Protein AF-A0A839UKC2-F1 (afdb_monomer)

Sequence (238 aa):
MTHKILIAAVLTVFALSSSHVLAQKLYKIVDEQGNVTFSQFPPKEKSENTIVEGVQVNSAGGKDSVRYVGSSAYCGDIRLPTPSKSSSSRSNTYYAERVQSSLSNWRDRLRSIEQSSQERARRKLNRGTSSSISSSAEQNSRYQKELDRDTKRMRELRCAIDWAENRNASSSEQVRTAQQESKRLEQVHEELEARMIAQCGREPLLDPTDARNAKDRRQWRACSKKYRNDLRKVERAL

Secondary structure (DSSP, 8-state):
--SSSTTTTTTTTTTSS--------PEEEE-TT--EEEESSPPPP--TT---------SSTT-PPEEEETTEEEETTEEPP---S---HHHHHHHHHHHHHHHHHHHHHHHHHHHHHHHHHHHHHHHTTS--GGGHHHHHHHHHHHHHHHHHHHHHHHHHHHHHHHHHHHHHHHHHHHHHHHHHHHHHHHHHHHHHHHHH-SPPP--SS-TTHHHHHHHHHHHHHHHHHHHHHHHHH-

Solvent-accessible surface area (backbone atoms only — not comparable to full-atom values): 14229 Å² total; per-residue (Å²): 145,84,76,78,68,68,64,65,65,61,65,63,64,72,75,74,78,81,80,79,77,73,82,71,66,71,42,82,44,71,52,99,86,68,52,78,48,79,37,75,63,80,78,75,80,75,60,99,79,70,80,66,85,72,76,76,69,70,88,55,85,72,38,41,65,82,44,74,59,87,87,39,43,22,14,73,91,45,75,48,89,62,76,66,93,56,86,47,66,70,48,50,46,53,44,44,53,51,43,52,53,47,39,52,54,39,52,53,51,42,52,50,50,53,53,54,50,51,52,52,52,52,54,53,62,70,49,73,82,72,77,75,80,87,65,50,68,65,54,49,52,53,51,50,54,50,50,53,51,50,52,52,50,44,13,21,35,47,25,46,40,54,54,36,53,70,45,45,68,58,38,53,56,52,44,50,52,46,51,53,50,44,55,50,47,51,52,51,42,54,51,45,51,52,51,34,36,73,76,45,46,73,85,68,74,95,44,90,86,46,87,57,37,68,54,55,41,50,51,37,51,62,62,37,44,64,47,57,51,52,44,56,52,46,65,73,73,102

Foldseek 3Di:
DPPPPVVVVVVVVVVPPDPPPVPQDWDWDADPVGDTDIDSDDDDDDDPPPCPPPPCPVPPPLAAAWDDDPQWIFRVPRTAQGQDPDPALVSLVVSLVVLVVLLVVLVVVLVVLVVVLVVVVVVVVVPVPDDDPPPPPVVVVVNVVSVVVSSSSNNSSVNSNVVSVVVNVVSVVSNVVSVVVLVVLVVVLVVLVVVLCVFLNDQDDDDPVDPCNVVSNVSSCVSCVVSVVVSVVSVVSD

InterPro domains:
  IPR025392 Domain of unknown function DUF4124 [PF13511] (15-51)

Organism: NCBI:txid1510459

Mean predicted aligned error: 18.1 Å

Structure (mmCIF, N/CA/C/O backbone):
data_AF-A0A839UKC2-F1
#
_entry.id   AF-A0A839UKC2-F1
#
loop_
_atom_site.group_PDB
_atom_site.id
_atom_site.type_symbol
_atom_site.label_atom_id
_atom_site.label_alt_id
_atom_site.label_comp_id
_atom_site.label_asym_id
_atom_site.label_entity_id
_atom_site.label_seq_id
_atom_site.pdbx_PDB_ins_code
_atom_site.Cartn_x
_atom_site.Cartn_y
_atom_site.Cartn_z
_atom_site.occupancy
_atom_site.B_iso_or_equiv
_atom_site.auth_seq_id
_atom_site.auth_comp_id
_atom_site.auth_asym_id
_atom_site.auth_atom_id
_atom_site.pdbx_PDB_model_num
ATOM 1 N N . MET A 1 1 ? -4.453 -19.379 105.910 1.00 50.91 1 MET A N 1
ATOM 2 C CA . MET A 1 1 ? -4.909 -18.391 104.903 1.00 50.91 1 MET A CA 1
ATOM 3 C C . MET A 1 1 ? -4.159 -18.599 103.581 1.00 50.91 1 MET A C 1
ATOM 5 O O . MET A 1 1 ? -3.369 -17.757 103.193 1.00 50.91 1 MET A O 1
ATOM 9 N N . THR A 1 2 ? -4.373 -19.722 102.886 1.00 49.44 2 THR A N 1
ATOM 10 C CA . THR A 1 2 ? -3.628 -20.068 101.646 1.00 49.44 2 THR A CA 1
ATOM 11 C C . THR A 1 2 ? -4.447 -20.936 100.675 1.00 49.44 2 THR A C 1
ATOM 13 O O . THR A 1 2 ? -3.899 -21.565 99.779 1.00 49.44 2 THR A O 1
ATOM 16 N N . HIS A 1 3 ? -5.779 -20.970 100.810 1.00 47.44 3 HIS A N 1
ATOM 17 C CA . HIS A 1 3 ? -6.658 -21.768 99.933 1.00 47.44 3 HIS A CA 1
ATOM 18 C C . HIS A 1 3 ? -7.665 -20.942 99.125 1.00 47.44 3 HIS A C 1
ATOM 20 O O . HIS A 1 3 ? -8.482 -21.502 98.407 1.00 47.44 3 HIS A O 1
ATOM 26 N N . LYS A 1 4 ? -7.591 -19.605 99.183 1.00 47.56 4 LYS A N 1
ATOM 27 C CA . LYS A 1 4 ? -8.484 -18.721 98.410 1.00 47.56 4 LYS A CA 1
ATOM 28 C C . LYS A 1 4 ? -7.893 -18.216 97.088 1.00 47.56 4 LYS A C 1
ATOM 30 O O . LYS A 1 4 ? -8.606 -17.579 96.328 1.00 47.56 4 LYS A O 1
ATOM 35 N N . ILE A 1 5 ? -6.629 -18.525 96.786 1.00 50.47 5 ILE A N 1
ATOM 36 C CA . ILE A 1 5 ? -5.956 -18.049 95.561 1.00 50.47 5 ILE A CA 1
ATOM 37 C C . ILE A 1 5 ? -6.034 -19.084 94.421 1.00 50.47 5 ILE A C 1
ATOM 39 O O . ILE A 1 5 ? -5.944 -18.729 93.253 1.00 50.47 5 ILE A O 1
ATOM 43 N N . LEU A 1 6 ? -6.307 -20.357 94.728 1.00 46.88 6 LEU A N 1
ATOM 44 C CA . LEU A 1 6 ? -6.269 -21.436 93.730 1.00 46.88 6 LEU A CA 1
ATOM 45 C C . LEU A 1 6 ? -7.561 -21.573 92.900 1.00 46.88 6 LEU A C 1
ATOM 47 O O . LEU A 1 6 ? -7.530 -22.130 91.810 1.00 46.88 6 LEU A O 1
ATOM 51 N N . ILE A 1 7 ? -8.685 -21.009 93.356 1.00 50.66 7 ILE A N 1
ATOM 52 C CA . ILE A 1 7 ? -9.971 -21.086 92.633 1.00 50.66 7 ILE A CA 1
ATOM 53 C C . ILE A 1 7 ? -10.110 -19.957 91.592 1.00 50.66 7 ILE A C 1
ATOM 55 O O . ILE A 1 7 ? -10.767 -20.134 90.569 1.00 50.66 7 ILE A O 1
ATOM 59 N N . ALA A 1 8 ? -9.423 -18.824 91.779 1.00 49.09 8 ALA A N 1
ATOM 60 C CA . ALA A 1 8 ? -9.460 -17.702 90.834 1.00 49.09 8 ALA A CA 1
ATOM 61 C C . ALA A 1 8 ? -8.626 -17.940 89.555 1.00 49.09 8 ALA A C 1
ATOM 63 O O . ALA A 1 8 ? -8.870 -17.294 88.536 1.00 49.09 8 ALA A O 1
ATOM 64 N N . ALA A 1 9 ? -7.681 -18.888 89.585 1.00 50.38 9 ALA A N 1
ATOM 65 C CA . ALA A 1 9 ? -6.825 -19.227 88.443 1.00 50.38 9 ALA A CA 1
ATOM 66 C C . ALA A 1 9 ? -7.420 -20.308 87.516 1.00 50.38 9 ALA A C 1
ATOM 68 O O . ALA A 1 9 ? -6.980 -20.450 86.381 1.00 50.38 9 ALA A O 1
ATOM 69 N N . VAL A 1 10 ? -8.433 -21.059 87.967 1.00 50.19 10 VAL A N 1
ATOM 70 C CA . VAL A 1 10 ? -9.072 -22.118 87.158 1.00 50.19 10 VAL A CA 1
ATOM 71 C C . VAL A 1 10 ? -10.283 -21.585 86.380 1.00 50.19 10 VAL A C 1
ATOM 73 O O . VAL A 1 10 ? -10.574 -22.061 85.285 1.00 50.19 10 VAL A O 1
ATOM 76 N N . LEU A 1 11 ? -10.945 -20.532 86.874 1.00 45.00 11 LEU A N 1
ATOM 77 C CA . LEU A 1 11 ? -12.102 -19.923 86.201 1.00 45.00 11 LEU A CA 1
ATOM 78 C C . LEU A 1 11 ? -11.741 -18.939 85.075 1.00 45.00 11 LEU A C 1
ATOM 80 O O . LEU A 1 11 ? -12.600 -18.595 84.269 1.00 45.00 11 LEU A O 1
ATOM 84 N N . THR A 1 12 ? -10.482 -18.510 84.974 1.00 48.59 12 THR A N 1
ATOM 85 C CA . THR A 1 12 ? -10.005 -17.616 83.903 1.00 48.59 12 THR A CA 1
ATOM 86 C C . THR A 1 12 ? -9.476 -18.358 82.672 1.00 48.59 12 THR A C 1
ATOM 88 O O . THR A 1 12 ? -9.369 -17.754 81.611 1.00 48.59 12 THR A O 1
ATOM 91 N N . VAL A 1 13 ? -9.229 -19.672 82.754 1.00 50.44 13 VAL A N 1
ATOM 92 C CA . VAL A 1 13 ? -8.787 -20.482 81.598 1.00 50.44 13 VAL A CA 1
ATOM 93 C C . VAL A 1 13 ? -9.968 -20.991 80.756 1.00 50.44 13 VAL A C 1
ATOM 95 O O . VAL A 1 13 ? -9.814 -21.221 79.561 1.00 50.44 13 VAL A O 1
ATOM 98 N N . PHE A 1 14 ? -11.175 -21.084 81.323 1.00 46.16 14 PHE A N 1
ATOM 99 C CA . PHE A 1 14 ? -12.364 -21.545 80.587 1.00 46.16 14 PHE A CA 1
ATOM 100 C C . PHE A 1 14 ? -13.077 -20.450 79.771 1.00 46.16 14 PHE A C 1
ATOM 102 O O . PHE A 1 14 ? -13.973 -20.752 78.990 1.00 46.16 14 PHE A O 1
ATOM 109 N N . ALA A 1 15 ? -12.676 -19.182 79.917 1.00 47.97 15 ALA A N 1
ATOM 110 C CA . ALA A 1 15 ? -13.284 -18.047 79.215 1.00 47.97 15 ALA A CA 1
ATOM 111 C C . ALA A 1 15 ? -12.530 -17.615 77.937 1.00 47.97 15 ALA A C 1
ATOM 113 O O . ALA A 1 15 ? -12.904 -16.621 77.319 1.00 47.97 15 ALA A O 1
ATOM 114 N N . LEU A 1 16 ? -11.476 -18.337 77.526 1.00 49.78 16 LEU A N 1
ATOM 115 C CA . LEU A 1 16 ? -10.665 -18.015 76.337 1.00 49.78 16 LEU A CA 1
ATOM 116 C C . LEU A 1 16 ? -10.861 -18.965 75.140 1.00 49.78 16 LEU A C 1
ATOM 118 O O . LEU A 1 16 ? -10.158 -18.842 74.140 1.00 49.78 16 LEU A O 1
ATOM 122 N N . SER A 1 17 ? -11.827 -19.882 75.182 1.00 47.53 17 SER A N 1
ATOM 123 C CA . SER A 1 17 ? -11.977 -20.936 74.166 1.00 47.53 17 SER A CA 1
ATOM 124 C C . SER A 1 17 ? -13.370 -20.995 73.531 1.00 47.53 17 SER A C 1
ATOM 126 O O . SER A 1 17 ? -13.981 -22.056 73.438 1.00 47.53 17 SER A O 1
ATOM 128 N N . SER A 1 18 ? -13.904 -19.864 73.054 1.00 46.94 18 SER A N 1
ATOM 129 C CA . SER A 1 18 ? -15.136 -19.868 72.233 1.00 46.94 18 SER A CA 1
ATOM 130 C C . SER A 1 18 ? -15.241 -18.722 71.220 1.00 46.94 18 SER A C 1
ATOM 132 O O . SER A 1 18 ? -16.338 -18.278 70.901 1.00 46.94 18 SER A O 1
ATOM 134 N N . SER A 1 19 ? -14.118 -18.269 70.659 1.00 48.47 19 SER A N 1
ATOM 135 C CA . SER A 1 19 ? -14.114 -17.330 69.523 1.00 48.47 19 SER A CA 1
ATOM 136 C C . SER A 1 19 ? -13.521 -17.972 68.273 1.00 48.47 19 SER A C 1
ATOM 138 O O . SER A 1 19 ? -12.698 -17.377 67.583 1.00 48.47 19 SER A O 1
ATOM 140 N N . HIS A 1 20 ? -13.948 -19.192 67.945 1.00 40.28 20 HIS A N 1
ATOM 141 C CA . HIS A 1 20 ? -13.892 -19.633 66.556 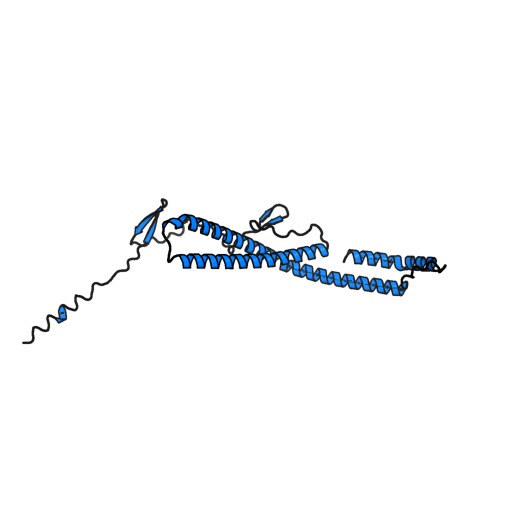1.00 40.28 20 HIS A CA 1
ATOM 142 C C . HIS A 1 20 ? -15.124 -19.076 65.852 1.00 40.28 20 HIS A C 1
ATOM 144 O O . HIS A 1 20 ? -16.143 -19.745 65.707 1.00 40.28 20 HIS A O 1
ATOM 150 N N . VAL A 1 21 ? -15.014 -17.825 65.400 1.00 43.91 21 VAL A N 1
ATOM 151 C CA . VAL A 1 21 ? -15.777 -17.374 64.237 1.00 43.91 21 VAL A CA 1
ATOM 152 C C . VAL A 1 21 ? -15.308 -18.263 63.090 1.00 43.91 21 VAL A C 1
ATOM 154 O O . VAL A 1 21 ? -14.308 -17.986 62.429 1.00 43.91 21 VAL A O 1
ATOM 157 N N . LEU A 1 22 ? -15.977 -19.401 62.905 1.00 48.31 22 LEU A N 1
ATOM 158 C CA . LEU A 1 22 ? -15.880 -20.157 61.672 1.00 48.31 22 LEU A CA 1
ATOM 159 C C . LEU A 1 22 ? -16.417 -19.219 60.598 1.00 48.31 22 LEU A C 1
ATOM 161 O O . LEU A 1 22 ? -17.623 -19.013 60.491 1.00 48.31 22 LEU A O 1
ATOM 165 N N . ALA A 1 23 ? -15.510 -18.603 59.843 1.00 49.69 23 ALA A N 1
ATOM 166 C CA . ALA A 1 23 ? -15.827 -17.920 58.603 1.00 49.69 23 ALA A CA 1
ATOM 167 C C . ALA A 1 23 ? -16.370 -18.973 57.623 1.00 49.69 23 ALA A C 1
ATOM 169 O O . ALA A 1 23 ? -15.649 -19.508 56.779 1.00 49.69 23 ALA A O 1
ATOM 170 N N . GLN A 1 24 ? -17.636 -19.348 57.804 1.00 56.19 24 GLN A N 1
ATOM 171 C CA . GLN A 1 24 ? -18.345 -20.260 56.930 1.00 56.19 24 GLN A CA 1
ATOM 172 C C . GLN A 1 24 ? -18.524 -19.542 55.597 1.00 56.19 24 GLN A C 1
ATOM 174 O O . GLN A 1 24 ? -19.182 -18.507 55.501 1.00 56.19 24 GLN A O 1
ATOM 179 N N . LYS A 1 25 ? -17.868 -20.070 54.563 1.00 57.78 25 LYS A N 1
ATOM 180 C CA . LYS A 1 25 ? -18.022 -19.597 53.190 1.00 57.78 25 LYS A CA 1
ATOM 181 C C . LYS A 1 25 ? -19.490 -19.779 52.796 1.00 57.78 25 LYS A C 1
ATOM 183 O O . LYS A 1 25 ? -19.965 -20.907 52.713 1.00 57.78 25 LYS A O 1
ATOM 188 N N . LEU A 1 26 ? -20.197 -18.672 52.589 1.00 65.38 26 LEU A N 1
ATOM 189 C CA . LEU A 1 26 ? -21.581 -18.668 52.129 1.00 65.38 26 LEU A CA 1
ATOM 190 C C . LEU A 1 26 ? -21.586 -18.562 50.602 1.00 65.38 26 LEU A C 1
ATOM 192 O O . LEU A 1 26 ? -21.100 -17.581 50.039 1.00 65.38 26 LEU A O 1
ATOM 196 N N . TYR A 1 27 ? -22.117 -19.576 49.927 1.00 71.81 27 TYR A N 1
ATOM 197 C CA . TYR A 1 27 ?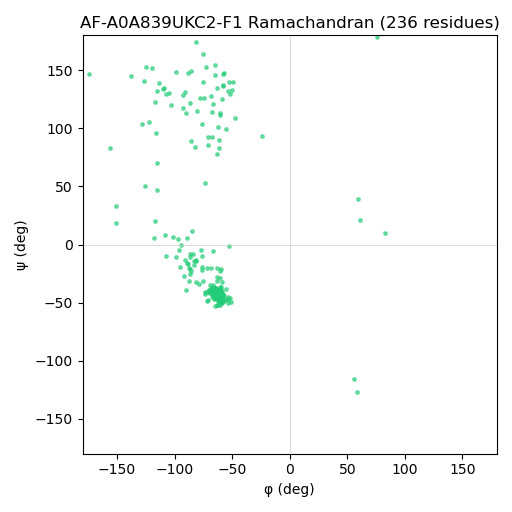 -22.190 -19.616 48.472 1.00 71.81 27 TYR A CA 1
ATOM 198 C C . TYR A 1 27 ? -23.530 -19.051 48.009 1.00 71.81 27 TYR A C 1
ATOM 200 O O . TYR A 1 27 ? -24.588 -19.469 48.479 1.00 71.81 27 TYR A O 1
ATOM 208 N N . LYS A 1 28 ? -23.477 -18.095 47.079 1.00 81.25 28 LYS A N 1
ATOM 209 C CA . LYS A 1 28 ? -24.651 -17.538 46.403 1.00 81.25 28 LYS A CA 1
ATOM 210 C C . LYS A 1 28 ? -24.987 -18.404 45.188 1.00 81.25 28 LYS A C 1
ATOM 212 O O . LYS A 1 28 ? -24.151 -18.543 44.297 1.00 81.25 28 LYS A O 1
ATOM 217 N N . ILE A 1 29 ? -26.199 -18.941 45.143 1.00 75.00 29 ILE A N 1
ATOM 218 C CA . ILE A 1 29 ? -26.736 -19.740 44.037 1.00 75.00 29 ILE A CA 1
ATOM 219 C C . ILE A 1 29 ? -27.823 -18.906 43.352 1.00 75.00 29 ILE A C 1
ATOM 221 O O . ILE A 1 29 ? -28.645 -18.290 44.031 1.00 75.00 29 ILE A O 1
ATOM 225 N N . VAL A 1 30 ? -27.795 -18.848 42.020 1.00 76.94 30 VAL A N 1
ATOM 226 C CA . VAL A 1 30 ? -28.817 -18.179 41.201 1.00 76.94 30 VAL A CA 1
ATOM 227 C C . VAL A 1 30 ? -29.478 -19.248 40.340 1.00 76.94 30 VAL A C 1
ATOM 229 O O . VAL A 1 30 ? -28.763 -19.966 39.640 1.00 76.94 30 VAL A O 1
ATOM 232 N N . ASP A 1 31 ? -30.798 -19.391 40.443 1.00 77.88 31 ASP A N 1
ATOM 233 C CA . ASP A 1 31 ? -31.566 -20.319 39.604 1.00 77.88 31 ASP A CA 1
ATOM 234 C C . ASP A 1 31 ? -31.885 -19.723 38.216 1.00 77.88 31 ASP A C 1
ATOM 236 O O . ASP A 1 31 ? -31.584 -18.561 37.929 1.00 77.88 31 ASP A O 1
ATOM 240 N N . GLU A 1 32 ? -32.477 -20.535 37.335 1.00 71.75 32 GLU A N 1
ATOM 241 C CA . GLU A 1 32 ? -32.840 -20.159 35.956 1.00 71.75 32 GLU A CA 1
ATOM 242 C C . GLU A 1 32 ? -33.885 -19.030 35.896 1.00 71.75 32 GLU A C 1
ATOM 244 O O . GLU A 1 32 ? -34.009 -18.337 34.888 1.00 71.75 32 GLU A O 1
ATOM 249 N N . GLN A 1 33 ? -34.622 -18.816 36.987 1.00 69.00 33 GLN A N 1
ATOM 250 C CA . GLN A 1 33 ? -35.642 -17.784 37.147 1.00 69.00 33 GLN A CA 1
ATOM 251 C C . GLN A 1 33 ? -35.084 -16.509 37.809 1.00 69.00 33 GLN A C 1
ATOM 253 O O . GLN A 1 33 ? -35.814 -15.531 37.978 1.00 69.00 33 GLN A O 1
ATOM 258 N N . GLY A 1 34 ? -33.791 -16.489 38.155 1.00 65.44 34 GLY A N 1
ATOM 259 C CA . GLY A 1 34 ? -33.100 -15.344 38.748 1.00 65.44 34 GLY A CA 1
ATOM 260 C C . GLY A 1 34 ? -33.266 -15.204 40.264 1.00 65.44 34 GLY A C 1
ATOM 261 O O . GLY A 1 34 ? -32.850 -14.185 40.824 1.00 65.44 34 GLY A O 1
ATOM 262 N N . ASN A 1 35 ? -33.831 -16.198 40.953 1.00 68.38 35 ASN A N 1
ATOM 263 C CA . ASN A 1 35 ? -33.925 -16.193 42.407 1.00 68.38 35 ASN A CA 1
ATOM 264 C C . ASN A 1 35 ? -32.568 -16.514 43.028 1.00 68.38 35 ASN A C 1
ATOM 266 O O . ASN A 1 35 ? -31.822 -17.388 42.582 1.00 68.38 35 ASN A O 1
ATOM 270 N N . VAL A 1 36 ? -32.257 -15.797 44.104 1.00 76.00 36 VAL A N 1
ATOM 271 C CA . VAL A 1 36 ? -30.991 -15.927 44.819 1.00 76.00 36 VAL A CA 1
ATOM 272 C C . VAL A 1 36 ? -31.210 -16.724 46.097 1.00 76.00 36 VAL A C 1
ATOM 274 O O . VAL A 1 36 ? -31.947 -16.290 46.979 1.00 76.00 36 VAL A O 1
ATOM 277 N N . THR A 1 37 ? -30.516 -17.852 46.230 1.00 77.62 37 THR A N 1
ATOM 278 C CA . THR A 1 37 ? -30.479 -18.650 47.464 1.00 77.62 37 THR A CA 1
ATOM 279 C C . THR A 1 37 ? -29.050 -18.753 47.994 1.00 77.62 37 THR A C 1
ATOM 281 O O . THR A 1 37 ? -28.078 -18.645 47.243 1.00 77.62 37 THR A O 1
ATOM 284 N N . PHE A 1 38 ? -28.901 -18.909 49.311 1.00 76.69 38 PHE A N 1
ATOM 285 C CA . PHE A 1 38 ? -27.598 -18.999 49.971 1.00 76.69 38 PHE A CA 1
ATOM 286 C C . PHE A 1 38 ? -27.423 -20.379 50.604 1.00 76.69 38 PHE A C 1
ATOM 288 O O . PHE A 1 38 ? -28.307 -20.845 51.318 1.00 76.69 38 PHE A O 1
ATOM 295 N N . SER A 1 39 ? -26.277 -21.019 50.364 1.00 76.31 39 SER A N 1
ATOM 296 C CA . SER A 1 39 ? -25.940 -22.329 50.932 1.00 76.31 39 SER A CA 1
ATOM 297 C C . SER A 1 39 ? -24.595 -22.283 51.651 1.00 76.31 39 SER A C 1
ATOM 299 O O . SER A 1 39 ? -23.649 -21.647 51.187 1.00 76.31 39 SER A O 1
ATOM 301 N N . GLN A 1 40 ? -24.507 -22.978 52.785 1.00 74.50 40 GLN A N 1
ATOM 302 C CA . GLN A 1 40 ? -23.256 -23.182 53.528 1.00 74.50 40 GLN A CA 1
ATOM 303 C C . GLN A 1 40 ? -22.468 -24.398 53.017 1.00 74.50 40 GLN A C 1
ATOM 305 O O . GLN A 1 40 ? -21.310 -24.591 53.384 1.00 74.50 40 GLN A O 1
ATOM 310 N N . PHE A 1 41 ? -23.079 -25.215 52.156 1.00 73.44 41 PHE A N 1
ATOM 311 C CA . PHE A 1 41 ? -22.423 -26.357 51.537 1.00 73.44 41 PHE A CA 1
ATOM 312 C C . PHE A 1 41 ? -21.788 -25.930 50.210 1.00 73.44 41 PHE A C 1
ATOM 314 O O . PHE A 1 41 ? -22.469 -25.283 49.405 1.00 73.44 41 PHE A O 1
ATOM 321 N N . PRO A 1 42 ? -20.511 -26.279 49.958 1.00 65.44 42 PRO A N 1
ATOM 322 C CA . PRO A 1 42 ? -19.888 -26.004 48.675 1.00 65.44 42 PRO A CA 1
ATOM 323 C C . PRO A 1 42 ? -20.694 -26.683 47.559 1.00 65.44 42 PRO A C 1
ATOM 325 O O . PRO A 1 42 ? -21.119 -27.832 47.725 1.00 65.44 42 PRO A O 1
ATOM 328 N N . PRO A 1 43 ? -20.939 -25.991 46.432 1.00 63.81 43 PRO A N 1
ATOM 329 C CA . PRO A 1 43 ? -21.579 -26.617 45.287 1.00 63.81 43 PRO A CA 1
ATOM 330 C C . PRO A 1 43 ? -20.740 -27.819 44.844 1.00 63.81 43 PRO A C 1
ATOM 332 O O . PRO A 1 43 ? -19.510 -27.742 44.824 1.00 63.81 43 PRO A O 1
ATOM 335 N N . LYS A 1 44 ? -21.411 -28.935 44.528 1.00 65.38 44 LYS A N 1
ATOM 336 C CA . LYS A 1 44 ? -20.763 -30.160 44.040 1.00 65.38 44 LYS A CA 1
ATOM 337 C C . LYS A 1 44 ? -19.819 -29.793 42.894 1.00 65.38 44 LYS A C 1
ATOM 339 O O . LYS A 1 44 ? -20.214 -29.020 42.017 1.00 65.38 44 LYS A O 1
ATOM 344 N N . GLU A 1 45 ? -18.590 -30.312 42.923 1.00 55.00 45 GLU A N 1
ATOM 345 C CA . GLU A 1 45 ? -17.639 -30.089 41.835 1.00 55.00 45 GLU A CA 1
ATOM 346 C C . GLU A 1 45 ? -18.306 -30.451 40.512 1.00 55.00 45 GLU A C 1
ATOM 348 O O . GLU A 1 45 ? -18.971 -31.484 40.382 1.00 55.00 45 GLU A O 1
ATOM 353 N N . LYS A 1 46 ? -18.217 -29.521 39.562 1.00 45.25 46 LYS A N 1
ATOM 354 C CA . LYS A 1 46 ? -18.878 -29.637 38.271 1.00 45.25 46 LYS A CA 1
ATOM 355 C C . LYS A 1 46 ? -18.329 -30.882 37.586 1.00 45.25 46 LYS A C 1
ATOM 357 O O . LYS A 1 46 ? -17.172 -30.894 37.182 1.00 45.25 46 LYS A O 1
ATOM 362 N N . SER A 1 47 ? -19.165 -31.908 37.430 1.00 42.06 47 SER A N 1
ATOM 363 C CA . SER A 1 47 ? -18.905 -32.949 36.437 1.00 42.06 47 SER A CA 1
ATOM 364 C C . SER A 1 47 ? -18.675 -32.263 35.089 1.00 42.06 47 SER A C 1
ATOM 366 O O . SER A 1 47 ? -19.375 -31.288 34.784 1.00 42.06 47 SER A O 1
ATOM 368 N N . GLU A 1 48 ? -17.703 -32.753 34.320 1.00 46.81 48 GLU A N 1
ATOM 369 C CA . GLU A 1 48 ? -17.128 -32.155 33.100 1.00 46.81 48 GLU A CA 1
ATOM 370 C C . GLU A 1 48 ? -18.136 -31.752 31.997 1.00 46.81 48 GLU A C 1
ATOM 372 O O . GLU A 1 48 ? -17.742 -31.154 31.005 1.00 46.81 48 GLU A O 1
ATOM 377 N N . ASN A 1 49 ? -19.440 -31.976 32.183 1.00 46.72 49 ASN A N 1
ATOM 378 C CA . ASN A 1 49 ? -20.503 -31.682 31.221 1.00 46.72 49 ASN A CA 1
ATOM 379 C C . ASN A 1 49 ? -21.537 -30.638 31.686 1.00 46.72 49 ASN A C 1
ATOM 381 O O . ASN A 1 49 ? -22.639 -30.578 31.144 1.00 46.72 49 ASN A O 1
ATOM 385 N N . THR A 1 50 ? -21.220 -29.787 32.668 1.00 40.12 50 THR A N 1
ATOM 386 C CA . THR A 1 50 ? -22.111 -28.661 33.015 1.00 40.12 50 THR A CA 1
ATOM 387 C C . THR A 1 50 ? -21.801 -27.457 32.124 1.00 40.12 50 THR A C 1
ATOM 389 O O . THR A 1 50 ? -20.973 -26.612 32.472 1.00 40.12 50 THR A O 1
ATOM 392 N N . ILE A 1 51 ? -22.461 -27.383 30.965 1.00 39.38 51 ILE A N 1
ATOM 393 C CA . ILE A 1 51 ? -22.438 -26.210 30.081 1.00 39.38 51 ILE A CA 1
ATOM 394 C C . ILE A 1 51 ? -23.239 -25.096 30.767 1.00 39.38 51 ILE A C 1
ATOM 396 O O . ILE A 1 51 ? -24.433 -24.928 30.548 1.00 39.38 51 ILE A O 1
ATOM 400 N N . VAL A 1 52 ? -22.576 -24.341 31.641 1.00 46.28 52 VAL A N 1
ATOM 401 C CA . VAL A 1 52 ? -22.999 -22.975 31.976 1.00 46.28 52 VAL A CA 1
ATOM 402 C C . VAL A 1 52 ? -22.788 -22.186 30.695 1.00 46.28 52 VAL A C 1
ATOM 404 O O . VAL A 1 52 ? -21.656 -22.238 30.222 1.00 46.28 52 VAL A O 1
ATOM 407 N N . GLU A 1 53 ? -23.832 -21.564 30.125 1.00 38.47 53 GLU A N 1
ATOM 408 C CA . GLU A 1 53 ? -23.814 -20.879 28.819 1.00 38.47 53 GLU A CA 1
ATOM 409 C C . GLU A 1 53 ? -22.409 -20.432 28.418 1.00 38.47 53 GLU A C 1
ATOM 411 O O . GLU A 1 53 ? -21.896 -19.386 28.829 1.00 38.47 53 GLU A O 1
ATOM 416 N N . GLY A 1 54 ? -21.750 -21.301 27.653 1.00 32.50 54 GLY A N 1
ATOM 417 C CA . GLY A 1 54 ? -20.460 -21.007 27.088 1.00 32.50 54 GLY A CA 1
ATOM 418 C C . GLY A 1 54 ? -20.732 -19.975 26.023 1.00 32.50 54 GLY A C 1
ATOM 419 O O . GLY A 1 54 ? -21.019 -20.333 24.883 1.00 32.50 54 GLY A O 1
ATOM 420 N N . VAL A 1 55 ? -20.647 -18.693 26.379 1.00 37.34 55 VAL A N 1
ATOM 421 C CA . VAL A 1 55 ? -20.320 -17.680 25.388 1.00 37.34 55 VAL A CA 1
ATOM 422 C C . VAL A 1 55 ? -19.009 -18.173 24.794 1.00 37.34 55 VAL A C 1
ATOM 424 O O . VAL A 1 55 ? -17.953 -18.058 25.417 1.00 37.34 55 VAL A O 1
ATOM 427 N N . GLN A 1 56 ? -19.090 -18.808 23.624 1.00 31.27 56 GLN A N 1
ATOM 428 C CA . GLN A 1 56 ? -17.947 -19.061 22.767 1.00 31.27 56 GLN A CA 1
ATOM 429 C C . GLN A 1 56 ? -17.415 -17.683 22.388 1.00 31.27 56 GLN A C 1
ATOM 431 O O . GLN A 1 56 ? -17.730 -17.107 21.349 1.00 31.27 56 GLN A O 1
ATOM 436 N N . VAL A 1 57 ? -16.613 -17.108 23.279 1.00 40.91 57 VAL A N 1
ATOM 437 C CA . VAL A 1 57 ? -15.654 -16.091 22.906 1.00 40.91 57 VAL A CA 1
ATOM 438 C C . VAL A 1 57 ? -14.671 -16.872 22.061 1.00 40.91 57 VAL A C 1
ATOM 440 O O . VAL A 1 57 ? -13.805 -17.548 22.603 1.00 40.91 57 VAL A O 1
ATOM 443 N N . ASN A 1 58 ? -14.889 -16.892 20.744 1.00 38.19 58 ASN A N 1
ATOM 444 C CA . ASN A 1 58 ? -13.971 -17.524 19.810 1.00 38.19 58 ASN A CA 1
ATOM 445 C C . ASN A 1 58 ? -12.558 -17.054 20.171 1.00 38.19 58 ASN A C 1
ATOM 447 O O . ASN A 1 58 ? -12.225 -15.874 20.031 1.00 38.19 58 ASN A O 1
ATOM 451 N N . SER A 1 59 ? -11.775 -17.985 20.716 1.00 37.94 59 SER A N 1
ATOM 452 C CA . SER A 1 59 ? -10.450 -17.798 21.305 1.00 37.94 59 SER A CA 1
ATOM 453 C C . SER A 1 59 ? -9.387 -17.554 20.233 1.00 37.94 59 SER A C 1
ATOM 455 O O . SER A 1 59 ? -8.355 -18.212 20.187 1.00 37.94 59 SER A O 1
ATOM 457 N N . ALA A 1 60 ? -9.633 -16.576 19.365 1.00 44.78 60 ALA A N 1
ATOM 458 C CA . ALA A 1 60 ? -8.667 -15.987 18.454 1.00 44.78 60 ALA A CA 1
ATOM 459 C C . ALA A 1 60 ? -8.468 -14.514 18.850 1.00 44.78 60 ALA A C 1
ATOM 461 O O . ALA A 1 60 ? -8.922 -13.591 18.182 1.00 44.78 60 ALA A O 1
ATOM 462 N N . GLY A 1 61 ? -7.818 -14.287 19.995 1.00 53.78 61 GLY A N 1
ATOM 463 C CA . GLY A 1 61 ? -7.144 -13.019 20.311 1.00 53.78 61 GLY A CA 1
ATOM 464 C C . GLY A 1 61 ? -7.997 -11.744 20.366 1.00 53.78 61 GLY A C 1
ATOM 465 O O . GLY A 1 61 ? -7.449 -10.655 20.214 1.00 53.78 61 GLY A O 1
ATOM 466 N N . GLY A 1 62 ? -9.318 -11.835 20.556 1.00 72.94 62 GLY A N 1
ATOM 467 C CA . GLY A 1 62 ? -10.173 -10.647 20.643 1.00 72.94 62 GLY A CA 1
ATOM 468 C C . GLY A 1 62 ? -10.123 -9.772 19.383 1.00 72.94 62 GLY A C 1
ATOM 469 O O . GLY A 1 62 ? -10.095 -8.544 19.499 1.00 72.94 62 GLY A O 1
ATOM 470 N N . LYS A 1 63 ? -10.081 -10.399 18.200 1.00 86.12 63 LYS A N 1
ATOM 471 C CA . LYS A 1 63 ? -10.221 -9.761 16.882 1.00 86.12 63 LYS A CA 1
ATOM 472 C C . LYS A 1 63 ? -11.348 -10.419 16.084 1.00 86.12 63 LYS A C 1
ATOM 474 O O . LYS A 1 63 ? -11.647 -11.591 16.294 1.00 86.12 63 LYS A O 1
ATOM 479 N N . ASP A 1 64 ? -11.965 -9.664 15.182 1.00 87.81 64 ASP A N 1
ATOM 480 C CA . ASP A 1 64 ? -12.959 -10.219 14.257 1.00 87.81 64 ASP A CA 1
ATOM 481 C C . ASP A 1 64 ? -12.267 -11.021 13.134 1.00 87.81 64 ASP A C 1
ATOM 483 O O . ASP A 1 64 ? -11.062 -10.898 12.907 1.00 87.81 64 ASP A O 1
ATOM 487 N N . SER A 1 65 ? -13.019 -11.856 12.415 1.00 88.56 65 SER A N 1
ATOM 488 C CA . SER A 1 65 ? -12.523 -12.568 11.230 1.00 88.56 65 SER A CA 1
ATOM 489 C C . SER A 1 65 ? -12.709 -11.741 9.956 1.00 88.56 65 SER A C 1
ATOM 491 O O . SER A 1 65 ? -13.717 -11.047 9.803 1.00 88.56 65 SER A O 1
ATOM 493 N N . VAL A 1 66 ? -11.793 -11.885 8.995 1.00 92.88 66 VAL A N 1
ATOM 494 C CA . VAL A 1 66 ? -11.936 -11.260 7.672 1.00 92.88 66 VAL A CA 1
ATOM 495 C C . VAL A 1 66 ? -13.087 -11.917 6.903 1.00 92.88 66 VAL A C 1
ATOM 497 O O . VAL A 1 66 ? -13.113 -13.133 6.726 1.00 92.88 66 VAL A O 1
ATOM 500 N N . ARG A 1 67 ? -14.021 -11.106 6.403 1.00 93.25 67 ARG A N 1
ATOM 501 C CA . ARG A 1 67 ? -15.157 -11.526 5.574 1.00 93.25 67 ARG A CA 1
ATOM 502 C C . ARG A 1 67 ? -15.022 -10.979 4.160 1.00 93.25 67 ARG A C 1
ATOM 504 O O . ARG A 1 67 ? -14.701 -9.810 3.973 1.00 93.25 67 ARG A O 1
ATOM 511 N N . TYR A 1 68 ? -15.346 -11.795 3.166 1.00 90.06 68 TYR A N 1
ATOM 512 C CA . TYR A 1 68 ? -15.339 -11.390 1.764 1.00 90.06 68 TYR A CA 1
ATOM 513 C C . TYR A 1 68 ? -16.767 -11.180 1.260 1.00 90.06 68 TYR A C 1
ATOM 515 O O . TYR A 1 68 ? -17.635 -12.026 1.458 1.00 90.06 68 TYR A O 1
ATOM 523 N N . VAL A 1 69 ? -17.008 -10.037 0.617 1.00 90.12 69 VAL A N 1
ATOM 524 C CA . VAL A 1 69 ? -18.267 -9.707 -0.061 1.00 90.12 69 VAL A CA 1
ATOM 525 C C . VAL A 1 69 ? -17.919 -9.265 -1.476 1.00 90.12 69 VAL A C 1
ATOM 527 O O . VAL A 1 69 ? -17.391 -8.169 -1.691 1.00 90.12 69 VAL A O 1
ATOM 530 N N . GLY A 1 70 ? -18.152 -10.149 -2.447 1.00 88.00 70 GLY A N 1
ATOM 531 C CA . GLY A 1 70 ? -17.650 -9.969 -3.809 1.00 88.00 70 GLY A CA 1
ATOM 532 C C . GLY A 1 70 ? -16.123 -9.843 -3.823 1.00 88.00 70 GLY A C 1
ATOM 533 O O . GLY A 1 70 ? -15.421 -10.673 -3.253 1.00 88.00 70 GLY A O 1
ATOM 534 N N . SER A 1 71 ? -15.601 -8.778 -4.438 1.00 84.00 71 SER A N 1
ATOM 535 C CA . SER A 1 71 ? -14.157 -8.496 -4.500 1.00 84.00 71 SER A CA 1
ATOM 536 C C . SER A 1 71 ? -13.626 -7.658 -3.328 1.00 84.00 71 SER A C 1
ATOM 538 O O . SER A 1 71 ? -12.483 -7.202 -3.374 1.00 84.00 71 SER A O 1
ATOM 540 N N . SER A 1 72 ? -14.455 -7.369 -2.321 1.00 89.75 72 SER A N 1
ATOM 541 C CA . SER A 1 72 ? -14.078 -6.537 -1.174 1.00 89.75 72 SER A CA 1
ATOM 542 C C . SER A 1 72 ? -13.947 -7.382 0.089 1.00 89.75 72 SER A C 1
ATOM 544 O O . SER A 1 72 ? -14.809 -8.208 0.383 1.00 89.75 72 SER A O 1
ATOM 546 N N . ALA A 1 73 ? -12.873 -7.156 0.841 1.00 91.94 73 ALA A N 1
ATOM 547 C CA . ALA A 1 73 ? -12.649 -7.779 2.140 1.00 91.94 73 ALA A CA 1
ATOM 548 C C . ALA A 1 73 ? -13.049 -6.815 3.269 1.00 91.94 73 ALA A C 1
ATOM 550 O O . ALA A 1 73 ? -12.932 -5.596 3.120 1.00 91.94 73 ALA A O 1
ATOM 551 N N . TYR A 1 74 ? -13.528 -7.360 4.384 1.00 95.12 74 TYR A N 1
ATOM 552 C CA . TYR A 1 74 ? -14.063 -6.615 5.519 1.00 95.12 74 TYR A CA 1
ATOM 553 C C . TYR A 1 74 ? -13.599 -7.208 6.848 1.00 95.12 74 TYR A C 1
ATOM 555 O O . TYR A 1 74 ? -13.524 -8.423 6.987 1.00 95.12 74 TYR A O 1
ATOM 563 N N . CYS A 1 75 ? -13.376 -6.351 7.838 1.00 95.06 75 CYS A N 1
ATOM 564 C CA . CYS A 1 75 ? -13.215 -6.708 9.245 1.00 95.06 75 CYS A CA 1
ATOM 565 C C . CYS A 1 75 ? -14.375 -6.083 10.025 1.00 95.06 75 CYS A C 1
ATOM 567 O O . CYS A 1 75 ? -14.341 -4.887 10.321 1.00 95.06 75 CYS A O 1
ATOM 569 N N . GLY A 1 76 ? -15.435 -6.863 10.254 1.00 92.81 76 GLY A N 1
ATOM 570 C CA . GLY A 1 76 ? -16.735 -6.341 10.692 1.00 92.81 76 GLY A CA 1
ATOM 571 C C . GLY A 1 76 ? -17.250 -5.273 9.724 1.00 92.81 76 GLY A C 1
ATOM 572 O O . GLY A 1 76 ? -17.465 -5.563 8.542 1.00 92.81 76 GLY A O 1
ATOM 573 N N . ASP A 1 77 ? -17.386 -4.039 10.206 1.00 93.50 77 ASP A N 1
ATOM 574 C CA . ASP A 1 77 ? -17.837 -2.892 9.410 1.00 93.50 77 ASP A CA 1
ATOM 575 C C . ASP A 1 77 ? -16.688 -2.170 8.664 1.00 93.50 77 ASP A C 1
ATOM 577 O O . ASP A 1 77 ? -16.924 -1.281 7.842 1.00 93.50 77 ASP A O 1
ATOM 581 N N . ILE A 1 78 ? -15.419 -2.522 8.918 1.00 95.50 78 ILE A N 1
ATOM 582 C CA . ILE A 1 78 ? -14.260 -1.912 8.244 1.00 95.50 78 ILE A CA 1
ATOM 583 C C . ILE A 1 78 ? -14.061 -2.546 6.872 1.00 95.50 78 ILE A C 1
ATOM 585 O O . ILE A 1 78 ? -13.672 -3.706 6.777 1.00 95.50 78 ILE A O 1
ATOM 589 N N . ARG A 1 79 ? -14.231 -1.765 5.801 1.00 95.12 79 ARG A N 1
ATOM 590 C CA . ARG A 1 79 ? -13.818 -2.168 4.450 1.00 95.12 79 ARG A CA 1
ATOM 591 C C . ARG A 1 79 ? -12.299 -2.078 4.303 1.00 95.12 79 ARG A C 1
ATOM 593 O O . ARG A 1 79 ? -11.714 -1.020 4.533 1.00 95.12 79 ARG A O 1
ATOM 600 N N . LEU A 1 80 ? -11.678 -3.169 3.875 1.00 94.88 80 LEU A N 1
ATOM 601 C CA . LEU A 1 80 ? -10.238 -3.258 3.654 1.00 94.88 80 LEU A CA 1
ATOM 602 C C . LEU A 1 80 ? -9.871 -2.755 2.242 1.00 94.88 80 LEU A C 1
ATOM 604 O O . LEU A 1 80 ? -10.676 -2.893 1.313 1.00 94.88 80 LEU A O 1
ATOM 608 N N . PRO A 1 81 ? -8.674 -2.168 2.049 1.00 92.25 81 PRO A N 1
ATOM 609 C CA . PRO A 1 81 ? -8.189 -1.756 0.736 1.00 92.25 81 PRO A CA 1
ATOM 610 C C . PRO A 1 81 ? -8.222 -2.898 -0.287 1.00 92.25 81 PRO A C 1
ATOM 612 O O . PRO A 1 81 ? -7.726 -3.989 -0.031 1.00 92.25 81 PRO A O 1
ATOM 615 N N . THR A 1 82 ? -8.753 -2.629 -1.481 1.00 87.94 82 THR A N 1
ATOM 616 C CA . THR A 1 82 ? -8.830 -3.612 -2.575 1.00 87.94 82 THR A CA 1
ATOM 617 C C . THR A 1 82 ? -7.830 -3.288 -3.680 1.00 87.94 82 THR A C 1
ATOM 619 O O . THR A 1 82 ? -7.833 -2.142 -4.148 1.00 87.94 82 THR A O 1
ATOM 622 N N . PRO A 1 83 ? -7.001 -4.239 -4.140 1.00 82.44 83 PRO A N 1
ATOM 623 C CA . PRO A 1 83 ? -6.068 -3.979 -5.229 1.00 82.44 83 PRO A CA 1
ATOM 624 C C . PRO A 1 83 ? -6.820 -3.513 -6.477 1.00 82.44 83 PRO A C 1
ATOM 626 O O . PRO A 1 83 ? -7.971 -3.887 -6.720 1.00 82.44 83 PRO A O 1
ATOM 629 N N . SER A 1 84 ? -6.176 -2.639 -7.242 1.00 79.75 84 SER A N 1
ATOM 630 C CA . SER A 1 84 ? -6.682 -2.249 -8.554 1.00 79.75 84 SER A CA 1
ATOM 631 C C . SER A 1 84 ? -6.676 -3.458 -9.488 1.00 79.75 84 SER A C 1
ATOM 633 O O . SER A 1 84 ? -5.863 -4.366 -9.337 1.00 79.75 84 SER A O 1
ATOM 635 N N . LYS A 1 85 ? -7.550 -3.449 -10.498 1.00 78.75 85 LYS A N 1
ATOM 636 C CA . LYS A 1 85 ? -7.516 -4.454 -11.573 1.00 78.75 85 LYS A CA 1
ATOM 637 C C . LYS A 1 85 ? -6.281 -4.300 -12.471 1.00 78.75 85 LYS A C 1
ATOM 639 O O . LYS A 1 85 ? -5.927 -5.236 -13.176 1.00 78.75 85 LYS A O 1
ATOM 644 N N . SER A 1 86 ? -5.650 -3.122 -12.463 1.00 73.19 86 SER A N 1
ATOM 645 C CA . SER A 1 86 ? -4.420 -2.861 -13.212 1.00 73.19 86 SER A CA 1
ATOM 646 C C . SER A 1 86 ? -3.214 -3.457 -12.494 1.00 73.19 86 SER A C 1
ATOM 648 O O . SER A 1 86 ? -2.953 -3.114 -11.340 1.00 73.19 86 SER A O 1
ATOM 650 N N . SER A 1 87 ? -2.443 -4.270 -13.215 1.00 70.12 87 SER A N 1
ATOM 651 C CA . SER A 1 87 ? -1.174 -4.851 -12.770 1.00 70.12 87 SER A CA 1
ATOM 652 C C . SER A 1 87 ? 0.034 -3.931 -12.992 1.00 70.12 87 SER A C 1
ATOM 654 O O . SER A 1 87 ? 1.171 -4.390 -12.906 1.00 70.12 87 SER A O 1
ATOM 656 N N . SER A 1 88 ? -0.179 -2.649 -13.319 1.00 74.06 88 SER A N 1
ATOM 657 C CA . SER A 1 88 ? 0.927 -1.708 -13.518 1.00 74.06 88 SER A CA 1
ATOM 658 C C . SER A 1 88 ? 1.707 -1.464 -12.221 1.00 74.06 88 SER A C 1
ATOM 660 O O . SER A 1 88 ? 1.125 -1.410 -11.137 1.00 74.06 88 SER A O 1
ATOM 662 N N . SER A 1 89 ? 3.023 -1.253 -12.335 1.00 68.62 89 SER A N 1
ATOM 663 C CA . SER A 1 89 ? 3.908 -0.964 -11.193 1.00 68.62 89 SER A CA 1
ATOM 664 C C . SER A 1 89 ? 3.368 0.188 -10.330 1.00 68.62 89 SER A C 1
ATOM 666 O O . SER A 1 89 ? 3.125 0.022 -9.137 1.00 68.62 89 SER A O 1
ATOM 668 N N . ARG A 1 90 ? 3.005 1.310 -10.969 1.00 73.25 90 ARG A N 1
ATOM 669 C CA . ARG A 1 90 ? 2.389 2.487 -10.328 1.00 73.25 90 ARG A CA 1
ATOM 670 C C . ARG A 1 90 ? 1.114 2.154 -9.534 1.00 73.25 90 ARG A C 1
ATOM 672 O O . ARG A 1 90 ? 0.892 2.700 -8.457 1.00 73.25 90 ARG A O 1
ATOM 679 N N . SER A 1 91 ? 0.285 1.244 -10.047 1.00 73.81 91 SER A N 1
ATOM 680 C CA . SER A 1 91 ? -0.957 0.798 -9.401 1.00 73.81 91 SER A CA 1
ATOM 681 C C . SER A 1 91 ? -0.686 -0.048 -8.149 1.00 73.81 91 SER A C 1
ATOM 683 O O . SER A 1 91 ? -1.355 0.124 -7.127 1.00 73.81 91 SER A O 1
ATOM 685 N N . ASN A 1 92 ? 0.333 -0.910 -8.198 1.00 75.50 92 ASN A N 1
ATOM 686 C CA . ASN A 1 92 ? 0.764 -1.716 -7.056 1.00 75.50 92 ASN A CA 1
ATOM 687 C C . ASN A 1 92 ? 1.404 -0.858 -5.956 1.00 75.50 92 ASN A C 1
ATOM 689 O O . ASN A 1 92 ? 1.072 -1.040 -4.785 1.00 75.50 92 ASN A O 1
ATOM 693 N N . THR A 1 93 ? 2.241 0.120 -6.316 1.00 77.81 93 THR A N 1
ATOM 694 C CA . THR A 1 93 ? 2.825 1.074 -5.357 1.00 77.81 93 THR A CA 1
ATOM 695 C C . THR A 1 93 ? 1.738 1.871 -4.640 1.00 77.81 93 THR A C 1
ATOM 697 O O . THR A 1 93 ? 1.704 1.902 -3.413 1.00 77.81 93 THR A O 1
ATOM 700 N N . TYR A 1 94 ? 0.773 2.421 -5.383 1.00 82.56 94 TYR A N 1
ATOM 701 C CA . TYR A 1 94 ? -0.354 3.144 -4.788 1.00 82.56 94 TYR A CA 1
ATOM 702 C C . TYR A 1 94 ? -1.200 2.254 -3.861 1.00 82.56 94 TYR A C 1
ATOM 704 O O . TYR A 1 94 ? -1.668 2.684 -2.803 1.00 82.56 94 TYR A O 1
ATOM 712 N N . TYR A 1 95 ? -1.400 0.986 -4.234 1.00 85.69 95 TYR A N 1
ATOM 713 C CA . TYR A 1 95 ? -2.076 0.020 -3.374 1.00 85.69 95 TYR A CA 1
ATOM 714 C C . TYR A 1 95 ? -1.312 -0.208 -2.060 1.00 85.69 95 TYR A C 1
ATOM 716 O O . TYR A 1 95 ? -1.931 -0.149 -0.995 1.00 85.69 95 TYR A O 1
ATOM 724 N N . ALA A 1 96 ? 0.006 -0.409 -2.132 1.00 83.25 96 ALA A N 1
ATOM 725 C CA . ALA A 1 96 ? 0.884 -0.584 -0.977 1.00 83.25 96 ALA A CA 1
ATOM 726 C C . ALA A 1 96 ? 0.833 0.622 -0.026 1.00 83.25 96 ALA A C 1
ATOM 728 O O . ALA A 1 96 ? 0.585 0.468 1.171 1.00 83.25 96 ALA A O 1
ATOM 729 N N . GLU A 1 97 ? 0.974 1.835 -0.567 1.00 84.00 97 GLU A N 1
ATOM 730 C CA . GLU A 1 97 ? 0.888 3.089 0.190 1.00 84.00 97 GLU A CA 1
ATOM 731 C C . GLU A 1 97 ? -0.459 3.232 0.899 1.00 84.00 97 GLU A C 1
ATOM 733 O O . GLU A 1 97 ? -0.527 3.599 2.074 1.00 84.00 97 GLU A O 1
ATOM 738 N N . ARG A 1 98 ? -1.554 2.885 0.217 1.00 88.75 98 ARG A N 1
ATOM 739 C CA . ARG A 1 98 ? -2.894 2.946 0.803 1.00 88.75 98 ARG A CA 1
ATOM 740 C C . ARG A 1 98 ? -3.086 1.919 1.918 1.00 88.75 98 ARG A C 1
ATOM 742 O O . ARG A 1 98 ? -3.751 2.233 2.907 1.00 88.75 98 ARG A O 1
ATOM 749 N N . VAL A 1 99 ? -2.524 0.714 1.788 1.00 90.00 99 VAL A N 1
ATOM 750 C CA . VAL A 1 99 ? -2.511 -0.287 2.871 1.00 90.00 99 VAL A CA 1
ATOM 751 C C . VAL A 1 99 ? -1.722 0.247 4.068 1.00 90.00 99 VAL A C 1
ATOM 753 O O . VAL A 1 99 ? -2.236 0.208 5.183 1.00 90.00 99 VAL A O 1
ATOM 756 N N . GLN A 1 100 ? -0.545 0.835 3.844 1.00 86.88 100 GLN A N 1
ATOM 757 C CA . GLN A 1 100 ? 0.294 1.395 4.906 1.00 86.88 100 GLN A CA 1
ATOM 758 C C . GLN A 1 100 ? -0.366 2.584 5.620 1.00 86.88 100 GLN A C 1
ATOM 760 O O . GLN A 1 100 ? -0.384 2.649 6.851 1.00 86.88 100 GLN A O 1
ATOM 765 N N . SER A 1 101 ? -0.962 3.507 4.861 1.00 88.50 101 SER A N 1
ATOM 766 C CA . SER A 1 101 ? -1.719 4.633 5.414 1.00 88.50 101 SER A CA 1
ATOM 767 C C . SER A 1 101 ? -2.910 4.140 6.242 1.00 88.50 101 SER A C 1
ATOM 769 O O . SER A 1 101 ? -3.141 4.608 7.358 1.00 88.50 101 SER A O 1
ATOM 771 N N . SER A 1 102 ? -3.636 3.134 5.741 1.00 93.31 102 SER A N 1
ATOM 772 C CA . SER A 1 102 ? -4.749 2.517 6.473 1.00 93.31 102 SER A CA 1
ATOM 773 C C . SER A 1 102 ? -4.277 1.853 7.768 1.00 93.31 102 SER A C 1
ATOM 775 O O . SER A 1 102 ? -4.897 2.064 8.807 1.00 93.31 102 SER A O 1
ATOM 777 N N . LEU A 1 103 ? -3.153 1.128 7.735 1.00 92.12 103 LEU A N 1
ATOM 778 C CA . LEU A 1 103 ? -2.545 0.490 8.904 1.00 92.12 103 LEU A CA 1
ATOM 779 C C . LEU A 1 103 ? -2.212 1.509 10.002 1.00 92.12 103 LEU A C 1
ATOM 781 O O . LEU A 1 103 ? -2.587 1.299 11.156 1.00 92.12 103 LEU A O 1
ATOM 785 N N . SER A 1 104 ? -1.565 2.628 9.653 1.00 88.38 104 SER A N 1
ATOM 786 C CA . SER A 1 104 ? -1.279 3.704 10.615 1.00 88.38 104 SER A CA 1
ATOM 787 C C . SER A 1 104 ? -2.566 4.264 11.221 1.00 88.38 104 SER A C 1
ATOM 789 O O . SER A 1 104 ? -2.720 4.292 12.441 1.00 88.38 104 SER A O 1
ATOM 791 N N . ASN A 1 105 ? -3.539 4.606 10.373 1.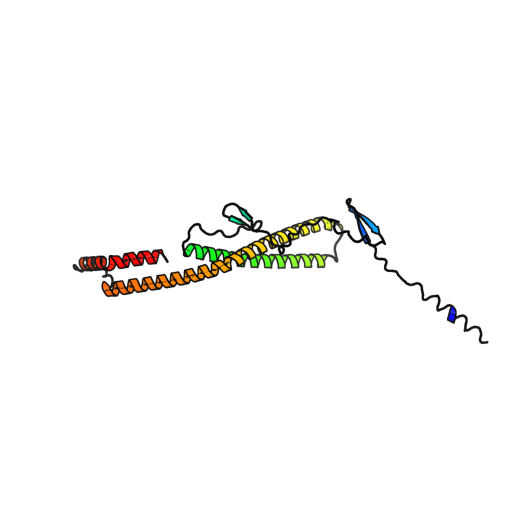00 93.62 105 ASN A N 1
ATOM 792 C CA . ASN A 1 105 ? -4.826 5.144 10.810 1.00 93.62 105 ASN A CA 1
ATOM 793 C C . ASN A 1 105 ? -5.585 4.184 11.739 1.00 93.62 105 ASN A C 1
ATOM 795 O O . ASN A 1 105 ? -6.225 4.617 12.699 1.00 93.62 105 ASN A O 1
ATOM 799 N N . TRP A 1 106 ? -5.552 2.877 11.468 1.00 96.75 106 TRP A N 1
ATOM 800 C CA . TRP A 1 106 ? -6.200 1.884 12.322 1.00 96.75 106 TRP A CA 1
ATOM 801 C C . TRP A 1 106 ? -5.498 1.739 13.671 1.00 96.75 106 TRP A C 1
ATOM 803 O O . TRP A 1 106 ? -6.190 1.669 14.686 1.00 96.75 106 TRP A O 1
ATOM 813 N N . ARG A 1 107 ? -4.159 1.765 13.706 1.00 93.31 107 ARG A N 1
ATOM 814 C CA . ARG A 1 107 ? -3.385 1.758 14.959 1.00 93.31 107 ARG A CA 1
ATOM 815 C C . ARG A 1 107 ? -3.696 2.977 15.824 1.00 93.31 107 ARG A C 1
ATOM 817 O O . ARG A 1 107 ? -3.930 2.827 17.021 1.00 93.31 107 ARG A O 1
ATOM 824 N N . ASP A 1 108 ? -3.772 4.162 15.224 1.00 93.69 108 ASP A N 1
ATOM 825 C CA . ASP A 1 108 ? -4.091 5.391 15.957 1.00 93.69 108 ASP A CA 1
ATOM 826 C C . ASP A 1 108 ? -5.525 5.379 16.499 1.00 93.69 108 ASP A C 1
ATOM 828 O O . ASP A 1 108 ? -5.761 5.733 17.657 1.00 93.69 108 ASP A O 1
ATOM 832 N N . ARG A 1 109 ? -6.491 4.889 15.709 1.00 95.94 109 ARG A N 1
ATOM 833 C CA . ARG A 1 109 ? -7.878 4.705 16.167 1.00 95.94 109 ARG A CA 1
ATOM 834 C C . ARG A 1 109 ? -7.983 3.685 17.296 1.00 95.94 109 ARG A C 1
ATOM 836 O O . ARG A 1 109 ? -8.726 3.929 18.242 1.00 95.94 109 ARG A O 1
ATOM 843 N N . LEU A 1 110 ? -7.255 2.570 17.212 1.00 94.75 110 LEU A N 1
ATOM 844 C CA . LEU A 1 110 ? -7.239 1.551 18.262 1.00 94.75 110 LEU A CA 1
ATOM 845 C C . LEU A 1 110 ? -6.714 2.151 19.570 1.00 94.75 110 LEU A C 1
ATOM 847 O O . LEU A 1 110 ? -7.405 2.082 20.584 1.00 94.75 110 LEU A O 1
ATOM 851 N N . ARG A 1 111 ? -5.571 2.846 19.511 1.00 93.88 111 ARG A N 1
ATOM 852 C CA . ARG A 1 111 ? -4.978 3.543 20.661 1.00 93.88 111 ARG A CA 1
ATOM 853 C C . ARG A 1 111 ? -5.945 4.559 21.276 1.00 93.88 111 ARG A C 1
ATOM 855 O O . ARG A 1 111 ? -6.093 4.614 22.493 1.00 93.88 111 ARG A O 1
ATOM 862 N N . SER A 1 112 ? -6.625 5.349 20.445 1.00 93.75 112 SER A N 1
ATOM 863 C CA . SER A 1 112 ? -7.593 6.354 20.901 1.00 93.75 112 SER A CA 1
ATOM 864 C C . SER A 1 112 ? -8.807 5.729 21.606 1.00 93.75 112 SER A C 1
ATOM 866 O O . SER A 1 112 ? -9.251 6.221 22.649 1.00 93.75 112 SER A O 1
ATOM 868 N N . ILE A 1 113 ? -9.332 4.616 21.085 1.00 94.31 113 ILE A N 1
ATOM 869 C CA . ILE A 1 113 ? -10.440 3.892 21.722 1.00 94.31 113 ILE A CA 1
ATOM 870 C C . ILE A 1 113 ? -9.986 3.282 23.049 1.00 94.31 113 ILE A C 1
ATOM 872 O O . ILE A 1 113 ? -10.682 3.440 24.047 1.00 94.31 113 ILE A O 1
ATOM 876 N N . GLU A 1 114 ? -8.804 2.669 23.097 1.00 89.81 114 GLU A N 1
ATOM 877 C CA . GLU A 1 114 ? -8.249 2.102 24.331 1.00 89.81 114 GLU A CA 1
ATOM 878 C C . GLU A 1 114 ? -8.074 3.177 25.416 1.00 89.81 114 GLU A C 1
ATOM 880 O O . GLU A 1 114 ? -8.542 2.995 26.542 1.00 89.81 114 GLU A O 1
ATOM 885 N N . GLN A 1 115 ? -7.512 4.340 25.070 1.00 91.69 115 GLN A N 1
ATOM 886 C CA . GLN A 1 115 ? -7.366 5.475 25.990 1.00 91.69 115 GLN A CA 1
ATOM 887 C C . GLN A 1 115 ? -8.717 6.011 26.479 1.00 91.69 115 GLN A C 1
ATOM 889 O O . GLN A 1 115 ? -8.920 6.200 27.680 1.00 91.69 115 GLN A O 1
ATOM 894 N N . SER A 1 116 ? -9.666 6.241 25.566 1.00 90.50 116 SER A N 1
ATOM 895 C CA . SER A 1 116 ? -10.990 6.758 25.939 1.00 90.50 116 SER A CA 1
ATOM 896 C C . SER A 1 116 ? -11.795 5.757 26.775 1.00 90.50 116 SER A C 1
ATOM 898 O O . SER A 1 116 ? -12.489 6.161 27.710 1.00 90.50 116 SER A O 1
ATOM 900 N N . SER A 1 117 ? -11.655 4.456 26.507 1.00 89.06 117 SER A N 1
ATOM 901 C CA . SER A 1 117 ? -12.256 3.380 27.297 1.00 89.06 117 SER A CA 1
ATOM 902 C C . SER A 1 117 ? -11.676 3.327 28.712 1.00 89.06 117 SER A C 1
ATOM 904 O O . SER A 1 117 ? -12.431 3.237 29.681 1.00 89.06 117 SER A O 1
ATOM 906 N N . GLN A 1 118 ? -10.350 3.431 28.858 1.00 87.25 118 GLN A N 1
ATOM 907 C CA . GLN A 1 118 ? -9.689 3.475 30.167 1.00 87.25 118 GLN A CA 1
ATOM 908 C C . GLN A 1 118 ? -10.123 4.696 30.986 1.00 87.25 118 GLN A C 1
ATOM 910 O O . GLN A 1 118 ? -10.470 4.565 32.161 1.00 87.25 118 GLN A O 1
ATOM 915 N N . GLU A 1 119 ? -10.175 5.874 30.364 1.00 89.19 119 GLU A N 1
ATOM 916 C CA . GLU A 1 119 ? -10.608 7.106 31.026 1.00 89.19 119 GLU A CA 1
ATOM 917 C C . GLU A 1 119 ? -12.083 7.030 31.458 1.00 89.19 119 GLU A C 1
ATOM 919 O O . GLU A 1 119 ? -12.425 7.411 32.580 1.00 89.19 119 GLU A O 1
ATOM 924 N N . ARG A 1 120 ? -12.968 6.470 30.620 1.00 87.25 120 ARG A N 1
ATOM 925 C CA . ARG A 1 120 ? -14.371 6.211 30.993 1.00 87.25 120 ARG A CA 1
ATOM 926 C C . ARG A 1 120 ? -14.483 5.250 32.175 1.00 87.25 120 ARG A C 1
ATOM 928 O O . ARG A 1 120 ? -15.230 5.537 33.111 1.00 87.25 120 ARG A O 1
ATOM 935 N N . ALA A 1 121 ? -13.738 4.146 32.156 1.00 83.88 121 ALA A N 1
ATOM 936 C CA . ALA A 1 121 ? -13.727 3.176 33.249 1.00 83.88 121 ALA A CA 1
ATOM 937 C C . ALA A 1 121 ? -13.261 3.827 34.561 1.00 83.88 121 ALA A C 1
ATOM 939 O O . ALA A 1 121 ? -13.930 3.709 35.588 1.00 83.88 121 ALA A O 1
ATOM 940 N N . ARG A 1 122 ? -12.179 4.613 34.512 1.00 86.69 122 ARG A N 1
ATOM 941 C CA . ARG A 1 122 ? -11.659 5.375 35.656 1.00 86.69 122 ARG A CA 1
ATOM 942 C C . ARG A 1 122 ? -12.682 6.378 36.198 1.00 86.69 122 ARG A C 1
ATOM 944 O O . ARG A 1 122 ? -12.911 6.425 37.404 1.00 86.69 122 ARG A O 1
ATOM 951 N N . ARG A 1 123 ? -13.351 7.144 35.329 1.00 85.06 123 ARG A N 1
ATOM 952 C CA . ARG A 1 123 ? -14.424 8.076 35.732 1.00 85.06 123 ARG A CA 1
ATOM 953 C C . ARG A 1 123 ? -15.602 7.362 36.386 1.00 85.06 1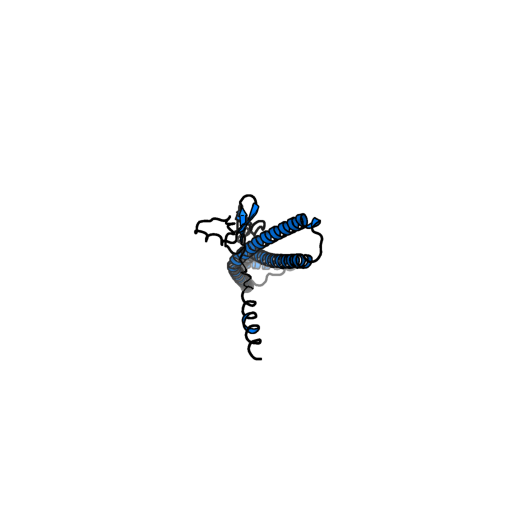23 ARG A C 1
ATOM 955 O O . ARG A 1 123 ? -16.174 7.897 37.332 1.00 85.06 123 ARG A O 1
ATOM 962 N N . LYS A 1 124 ? -15.966 6.172 35.898 1.00 81.06 124 LYS A N 1
ATOM 963 C CA . LYS A 1 124 ? -17.040 5.362 36.486 1.00 81.06 124 LYS A CA 1
ATOM 964 C C . LYS A 1 124 ? -16.676 4.892 37.895 1.00 81.06 124 LYS A C 1
ATOM 966 O O . LYS A 1 124 ? -17.495 5.038 38.796 1.00 81.06 124 LYS A O 1
ATOM 971 N N . LEU A 1 125 ? -15.451 4.402 38.092 1.00 80.12 125 LEU A N 1
ATOM 972 C CA . LEU A 1 125 ? -14.954 3.983 39.408 1.00 80.12 125 LEU A CA 1
ATOM 973 C C . LEU A 1 125 ? -14.907 5.158 40.398 1.00 80.12 125 LEU A C 1
ATOM 975 O O . LEU A 1 125 ? -15.380 5.030 41.523 1.00 80.12 125 LEU A O 1
ATOM 979 N N . ASN A 1 126 ? -14.438 6.330 39.958 1.00 78.38 126 ASN A N 1
ATOM 980 C CA . ASN A 1 126 ? -14.326 7.520 40.810 1.00 78.38 126 ASN A CA 1
ATOM 981 C C . ASN A 1 126 ? -15.676 8.172 41.168 1.00 78.38 126 ASN A C 1
ATOM 983 O O . ASN A 1 126 ? -15.745 8.930 42.130 1.00 78.38 126 ASN A O 1
ATOM 987 N N . ARG A 1 127 ? -16.752 7.909 40.412 1.00 69.44 127 ARG A N 1
ATOM 988 C CA . ARG A 1 127 ? -18.110 8.409 40.711 1.00 69.44 127 ARG A CA 1
ATOM 989 C C . ARG A 1 127 ? -18.872 7.555 41.732 1.00 69.44 127 ARG A C 1
ATOM 991 O O . ARG A 1 127 ? -19.883 8.016 42.255 1.00 69.44 127 ARG A O 1
ATOM 998 N N . GLY A 1 128 ? -18.398 6.341 42.026 1.00 58.47 128 GLY A N 1
ATOM 999 C CA . GLY A 1 128 ? -19.080 5.372 42.893 1.00 58.47 128 GLY A CA 1
ATOM 1000 C C . GLY A 1 128 ? -19.197 5.760 44.373 1.00 58.47 128 GLY A C 1
ATOM 1001 O O . GLY A 1 128 ? -19.856 5.049 45.121 1.00 58.47 128 GLY A O 1
ATOM 1002 N N . THR A 1 129 ? -18.593 6.868 44.808 1.00 55.69 129 THR A N 1
ATOM 1003 C CA . THR A 1 129 ? -18.586 7.320 46.211 1.00 55.69 129 THR A CA 1
ATOM 1004 C C . THR A 1 129 ? -19.619 8.397 46.548 1.00 55.69 129 THR A C 1
ATOM 1006 O O . THR A 1 129 ? -19.816 8.674 47.727 1.00 55.69 129 THR A O 1
ATOM 1009 N N . SER A 1 130 ? -20.295 9.015 45.571 1.00 54.91 130 SER A N 1
ATOM 1010 C CA . SER A 1 130 ? -21.240 10.110 45.851 1.00 54.91 130 SER A CA 1
ATOM 1011 C C . SER A 1 130 ? -22.290 10.273 44.746 1.00 54.91 130 SER A C 1
ATOM 1013 O O . SER A 1 130 ? -22.107 11.068 43.830 1.00 54.91 130 SER A O 1
ATOM 1015 N N . SER A 1 131 ? -23.375 9.488 44.754 1.00 52.03 131 SER A N 1
ATOM 1016 C CA . SER A 1 131 ? -24.654 9.897 44.130 1.00 52.03 131 SER A CA 1
ATOM 1017 C C . SER A 1 131 ? -25.809 8.915 44.370 1.00 52.03 131 SER A C 1
ATOM 1019 O O . SER A 1 131 ? -25.636 7.703 44.458 1.00 52.03 131 SER A O 1
ATOM 1021 N N . SER A 1 132 ? -27.001 9.508 44.475 1.00 51.50 132 SER A N 1
ATOM 1022 C CA . SER A 1 132 ? -28.327 8.920 44.691 1.00 51.50 132 SER A CA 1
ATOM 1023 C C . SER A 1 132 ? -28.686 7.749 43.756 1.00 51.50 132 SER A C 1
ATOM 1025 O O . SER A 1 132 ? -28.456 7.789 42.546 1.00 51.50 132 SER A O 1
ATOM 1027 N N . ILE A 1 133 ? -29.331 6.733 44.340 1.00 56.06 133 ILE A N 1
ATOM 1028 C CA . ILE A 1 133 ? -29.694 5.422 43.768 1.00 56.06 133 ILE A CA 1
ATOM 1029 C C . ILE A 1 133 ? -30.627 5.510 42.538 1.00 56.06 133 ILE A C 1
ATOM 1031 O O . ILE A 1 133 ? -30.624 4.600 41.704 1.00 56.06 133 ILE A O 1
ATOM 1035 N N . SER A 1 134 ? -31.385 6.599 42.359 1.00 52.09 134 SER A N 1
ATOM 1036 C CA . SER A 1 134 ? -32.511 6.644 41.408 1.00 52.09 134 SER A CA 1
ATOM 1037 C C . SER A 1 134 ? -32.158 6.902 39.931 1.00 52.09 134 SER A C 1
ATOM 1039 O O . SER A 1 134 ? -32.996 6.635 39.076 1.00 52.09 134 SER A O 1
ATOM 1041 N N . SER A 1 135 ? -30.937 7.345 39.586 1.00 56.28 135 SER A N 1
ATOM 1042 C CA . SER A 1 135 ? -30.521 7.581 38.175 1.00 56.28 135 SER A CA 1
ATOM 1043 C C . SER A 1 135 ? -29.642 6.472 37.562 1.00 56.28 135 SER A C 1
ATOM 1045 O O . SER A 1 135 ? -29.124 6.600 36.450 1.00 56.28 135 SER A O 1
ATOM 1047 N N . SER A 1 136 ? -29.458 5.367 38.287 1.00 64.06 136 SER A N 1
ATOM 1048 C CA . SER A 1 136 ? -28.379 4.398 38.058 1.00 64.06 136 SER A CA 1
ATOM 1049 C C . SER A 1 136 ? -28.615 3.412 36.902 1.00 64.06 136 SER A C 1
ATOM 1051 O O . SER A 1 136 ? -27.662 3.043 36.212 1.00 64.06 136 SER A O 1
ATOM 1053 N N . ALA A 1 137 ? -29.859 2.991 36.648 1.00 71.06 137 ALA A N 1
ATOM 1054 C CA . ALA A 1 137 ? -30.155 1.940 35.666 1.00 71.06 137 ALA A CA 1
ATOM 1055 C C . ALA A 1 137 ? -29.942 2.399 34.210 1.00 71.06 137 ALA A C 1
ATOM 1057 O O . ALA A 1 137 ? -29.256 1.728 33.436 1.00 71.06 137 ALA A O 1
ATOM 1058 N N . GLU A 1 138 ? -30.461 3.572 33.839 1.00 74.31 138 GLU A N 1
ATOM 1059 C CA . GLU A 1 138 ? -30.334 4.088 32.470 1.00 74.31 138 GLU A CA 1
ATOM 1060 C C . GLU A 1 138 ? -28.890 4.500 32.140 1.00 74.31 138 GLU A C 1
ATOM 1062 O O . GLU A 1 138 ? -28.386 4.207 31.053 1.00 74.31 138 GLU A O 1
ATOM 1067 N N . GLN A 1 139 ? -28.179 5.105 33.097 1.00 72.75 139 GLN A N 1
ATOM 1068 C CA . GLN A 1 139 ? -26.758 5.437 32.946 1.00 72.75 139 GLN A CA 1
ATOM 1069 C C . GLN A 1 139 ? -25.891 4.183 32.783 1.00 72.75 139 GLN A C 1
ATOM 1071 O O . GLN A 1 139 ? -24.983 4.165 31.949 1.00 72.75 139 GLN A O 1
ATOM 1076 N N . ASN A 1 140 ? -26.190 3.113 33.527 1.00 79.38 140 ASN A N 1
ATOM 1077 C CA . ASN A 1 140 ? -25.498 1.836 33.367 1.00 79.38 140 ASN A CA 1
ATOM 1078 C C . ASN A 1 140 ? -25.772 1.195 32.003 1.00 79.38 140 ASN A C 1
ATOM 1080 O O . ASN A 1 140 ? -24.825 0.712 31.384 1.00 79.38 140 ASN A O 1
ATOM 1084 N N . SER A 1 141 ? -27.011 1.251 31.502 1.00 83.25 141 SER A N 1
ATOM 1085 C CA . SER A 1 141 ? -27.348 0.754 30.160 1.00 83.25 141 SER A CA 1
ATOM 1086 C C . SER A 1 141 ? -26.597 1.513 29.060 1.00 83.25 141 SER A C 1
ATOM 1088 O O . SER A 1 141 ? -26.028 0.897 28.160 1.00 83.25 141 SER A O 1
ATOM 1090 N N . ARG A 1 142 ? -26.525 2.850 29.144 1.00 85.31 142 ARG A N 1
ATOM 1091 C CA . ARG A 1 142 ? -25.757 3.669 28.187 1.00 85.31 142 ARG A CA 1
ATOM 1092 C C . ARG A 1 142 ? -24.267 3.326 28.218 1.00 85.31 142 ARG A C 1
ATOM 1094 O O . ARG A 1 142 ? -23.675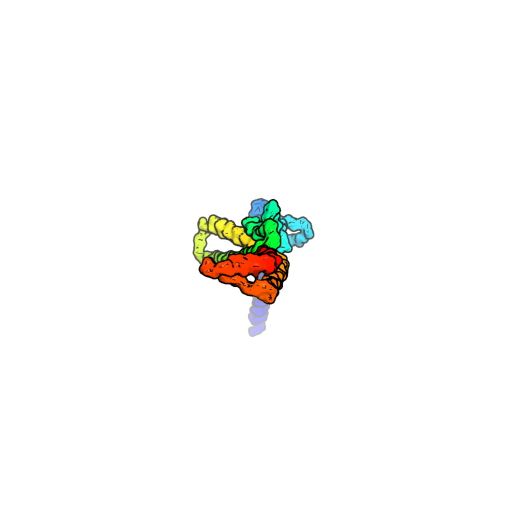 3.117 27.165 1.00 85.31 142 ARG A O 1
ATOM 1101 N N . TYR A 1 143 ? -23.688 3.198 29.413 1.00 85.50 143 TYR A N 1
ATOM 1102 C CA . TYR A 1 143 ? -22.290 2.795 29.578 1.00 85.50 143 TYR A CA 1
ATOM 1103 C C . TYR A 1 143 ? -22.006 1.408 28.985 1.00 85.50 143 TYR A C 1
ATOM 1105 O O . TYR A 1 143 ? -20.996 1.234 28.312 1.00 85.50 143 TYR A O 1
ATOM 1113 N N . GLN A 1 144 ? -22.888 0.429 29.213 1.00 85.69 144 GLN A N 1
ATOM 1114 C CA . GLN A 1 144 ? -22.745 -0.909 28.632 1.00 85.69 144 GLN A CA 1
ATOM 1115 C C . GLN A 1 144 ? -22.773 -0.856 27.102 1.00 85.69 144 GLN A C 1
ATOM 1117 O O . GLN A 1 144 ? -21.868 -1.383 26.468 1.00 85.69 144 GLN A O 1
ATOM 1122 N N . LYS A 1 145 ? -23.723 -0.120 26.507 1.00 89.56 145 LYS A N 1
ATOM 1123 C CA . LYS A 1 145 ? -23.788 0.065 25.047 1.00 89.56 145 LYS A CA 1
ATOM 1124 C C . LYS A 1 145 ? -22.524 0.710 24.472 1.00 89.56 145 LYS A C 1
ATOM 1126 O O . LYS A 1 145 ? -22.077 0.329 23.392 1.00 89.56 145 LYS A O 1
ATOM 1131 N N . GLU A 1 146 ? -21.954 1.697 25.165 1.00 88.56 146 GLU A N 1
ATOM 1132 C CA . GLU A 1 146 ? -20.685 2.313 24.758 1.00 88.56 146 GLU A CA 1
ATOM 1133 C C . GLU A 1 146 ? -19.526 1.319 24.823 1.00 88.56 146 GLU A C 1
ATOM 1135 O O . GLU A 1 146 ? -18.756 1.227 23.868 1.00 88.56 146 GLU A O 1
ATOM 1140 N N . LEU A 1 147 ? -19.439 0.549 25.910 1.00 88.38 147 LEU A N 1
ATOM 1141 C CA . LEU A 1 147 ? -18.412 -0.469 26.098 1.00 88.38 147 LEU A CA 1
ATOM 1142 C C . LEU A 1 147 ? -18.503 -1.554 25.021 1.00 88.38 147 LEU A C 1
ATOM 1144 O O . LEU A 1 147 ? -17.495 -1.870 24.400 1.00 88.38 147 LEU A O 1
ATOM 1148 N N . ASP A 1 148 ? -19.704 -2.047 24.722 1.00 89.00 148 ASP A N 1
ATOM 1149 C CA . ASP A 1 148 ? -19.924 -3.043 23.671 1.00 89.00 148 ASP A CA 1
ATOM 1150 C C . ASP A 1 148 ? -19.518 -2.511 22.293 1.00 89.00 148 ASP A C 1
ATOM 1152 O O . ASP A 1 148 ? -18.873 -3.214 21.508 1.00 89.00 148 ASP A O 1
ATOM 1156 N N . ARG A 1 149 ? -19.847 -1.245 22.000 1.00 91.94 149 ARG A N 1
ATOM 1157 C CA . ARG A 1 149 ? -19.451 -0.584 20.750 1.00 91.94 149 ARG A CA 1
ATOM 1158 C C . ARG A 1 149 ? -17.935 -0.450 20.650 1.00 91.94 149 ARG A C 1
ATOM 1160 O O . ARG A 1 149 ? -17.374 -0.741 19.595 1.00 91.94 149 ARG A O 1
ATOM 1167 N N . ASP A 1 150 ? -17.277 -0.021 21.722 1.00 91.31 150 ASP A N 1
ATOM 1168 C CA . ASP A 1 150 ? -15.822 0.118 21.760 1.00 91.31 150 ASP A CA 1
ATOM 1169 C C . ASP A 1 150 ? -15.145 -1.244 21.627 1.00 91.31 150 ASP A C 1
ATOM 1171 O O . ASP A 1 150 ? -14.233 -1.396 20.818 1.00 91.31 150 ASP A O 1
ATOM 1175 N N . THR A 1 151 ? -15.624 -2.259 22.349 1.00 90.62 151 THR A N 1
ATOM 1176 C CA . THR A 1 151 ? -15.128 -3.631 22.241 1.00 90.62 151 THR A CA 1
ATOM 1177 C C . THR A 1 151 ? -15.277 -4.148 20.819 1.00 90.62 151 THR A C 1
ATOM 1179 O O . THR A 1 151 ? -14.280 -4.596 20.253 1.00 90.62 151 THR A O 1
ATOM 1182 N N . LYS A 1 152 ? -16.463 -4.027 20.203 1.00 93.06 152 LYS A N 1
ATOM 1183 C CA . LYS A 1 152 ? -16.670 -4.387 18.791 1.00 93.06 152 LYS A CA 1
ATOM 1184 C C . LYS A 1 152 ? -15.647 -3.671 17.915 1.00 93.06 152 LYS A C 1
ATOM 1186 O O . LYS A 1 152 ? -14.934 -4.308 17.145 1.00 93.06 152 LYS A O 1
ATOM 1191 N N . ARG A 1 153 ? -15.509 -2.356 18.082 1.00 94.50 153 ARG A N 1
ATOM 1192 C CA . ARG A 1 153 ? -14.627 -1.555 17.239 1.00 94.50 153 ARG A CA 1
ATOM 1193 C C . ARG A 1 153 ? -13.152 -1.920 17.397 1.00 94.50 153 ARG A C 1
ATOM 1195 O O . ARG A 1 153 ? -12.423 -1.940 16.407 1.00 94.50 153 ARG A O 1
ATOM 1202 N N . MET A 1 154 ? -12.711 -2.236 18.613 1.00 93.31 154 MET A N 1
ATOM 1203 C CA . MET A 1 154 ? -11.361 -2.735 18.871 1.00 93.31 154 MET A CA 1
ATOM 1204 C C . MET A 1 154 ? -11.122 -4.075 18.169 1.00 93.31 154 MET A C 1
ATOM 1206 O O . MET A 1 154 ? -10.068 -4.244 17.557 1.00 93.31 154 MET A O 1
ATOM 1210 N N . ARG A 1 155 ? -12.095 -5.000 18.188 1.00 94.31 155 ARG A N 1
ATOM 1211 C CA . ARG A 1 155 ? -11.979 -6.286 17.477 1.00 94.31 155 ARG A CA 1
ATOM 1212 C C . ARG A 1 155 ? -11.852 -6.103 15.963 1.00 94.31 155 ARG A C 1
ATOM 1214 O O . ARG A 1 155 ? -10.986 -6.725 15.346 1.00 94.31 155 ARG A O 1
ATOM 1221 N N . GLU A 1 156 ? -12.664 -5.223 15.380 1.00 95.31 156 GLU A N 1
ATOM 1222 C CA . GLU A 1 156 ? -12.609 -4.880 13.952 1.00 95.31 156 GLU A CA 1
ATOM 1223 C C . GLU A 1 156 ? -11.255 -4.272 13.564 1.00 95.31 156 GLU A C 1
ATOM 1225 O O . GLU A 1 156 ? -10.655 -4.655 12.559 1.00 95.31 156 GLU A O 1
ATOM 1230 N N . LEU A 1 157 ? -10.746 -3.333 14.370 1.00 96.25 157 LEU A N 1
ATOM 1231 C CA . LEU A 1 157 ? -9.459 -2.681 14.124 1.00 96.25 157 LEU A CA 1
ATOM 1232 C C . LEU A 1 157 ? -8.296 -3.665 14.239 1.00 96.25 157 LEU A C 1
ATOM 1234 O O . LEU A 1 157 ? -7.412 -3.646 13.389 1.00 96.25 157 LEU A O 1
ATOM 1238 N N . ARG A 1 158 ? -8.311 -4.553 15.239 1.00 94.56 158 ARG A N 1
ATOM 1239 C CA . ARG A 1 158 ? -7.296 -5.606 15.391 1.00 94.56 158 ARG A CA 1
ATOM 1240 C C . ARG A 1 158 ? -7.286 -6.558 14.197 1.00 94.56 158 ARG A C 1
ATOM 1242 O O . ARG A 1 158 ? -6.214 -6.892 13.710 1.00 94.56 158 ARG A O 1
ATOM 1249 N N . CYS A 1 159 ? -8.459 -6.928 13.681 1.00 94.56 159 CYS A N 1
ATOM 1250 C CA . CYS A 1 159 ? -8.578 -7.694 12.439 1.00 94.56 159 CYS A CA 1
ATOM 1251 C C . CYS A 1 159 ? -7.960 -6.949 11.248 1.00 94.56 159 CYS A C 1
ATOM 1253 O O . CYS A 1 159 ? -7.185 -7.526 10.489 1.00 94.56 159 CYS A O 1
ATOM 1255 N N . ALA A 1 160 ? -8.277 -5.661 11.089 1.00 95.38 160 ALA A N 1
ATOM 1256 C CA . ALA A 1 160 ? -7.798 -4.872 9.958 1.00 95.38 160 ALA A CA 1
ATOM 1257 C C . ALA A 1 160 ? -6.274 -4.673 9.998 1.00 95.38 160 ALA A C 1
ATOM 1259 O O . ALA A 1 160 ? -5.609 -4.783 8.967 1.00 95.38 160 ALA A O 1
ATOM 1260 N N . ILE A 1 161 ? -5.721 -4.431 11.191 1.00 93.69 161 ILE A N 1
ATOM 1261 C CA . ILE A 1 161 ?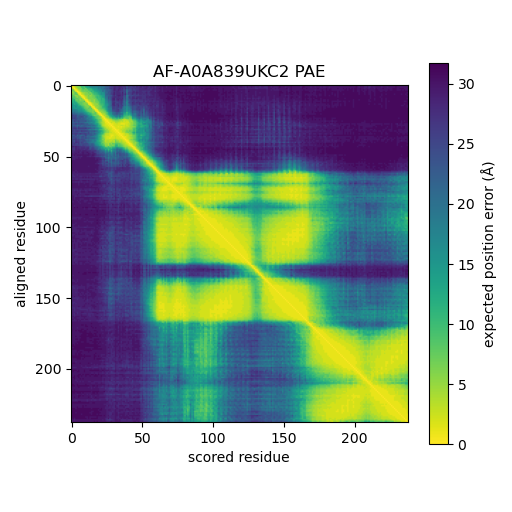 -4.276 -4.327 11.436 1.00 93.69 161 ILE A CA 1
ATOM 1262 C C . ILE A 1 161 ? -3.582 -5.640 11.077 1.00 93.69 161 ILE A C 1
ATOM 1264 O O . ILE A 1 161 ? -2.671 -5.625 10.258 1.00 93.69 161 ILE A O 1
ATOM 1268 N N . ASP A 1 162 ? -4.059 -6.762 11.613 1.00 92.44 162 ASP A N 1
ATOM 1269 C CA . ASP A 1 162 ? -3.503 -8.092 11.349 1.00 92.44 162 ASP A CA 1
ATOM 1270 C C . ASP A 1 162 ? -3.545 -8.445 9.853 1.00 92.44 162 ASP A C 1
ATOM 1272 O O . ASP A 1 162 ? -2.561 -8.908 9.276 1.00 92.44 162 ASP A O 1
ATOM 1276 N N . TRP A 1 163 ? -4.659 -8.145 9.182 1.00 92.75 163 TRP A N 1
ATOM 1277 C CA . TRP A 1 163 ? -4.774 -8.305 7.734 1.00 92.75 163 TRP A CA 1
ATOM 1278 C C . TRP A 1 163 ? -3.742 -7.460 6.975 1.00 92.75 163 TRP A C 1
ATOM 1280 O O . TRP A 1 163 ? -3.109 -7.952 6.037 1.00 92.75 163 TRP A O 1
ATOM 1290 N N . ALA A 1 164 ? -3.563 -6.194 7.365 1.00 91.62 164 ALA A N 1
ATOM 1291 C CA . ALA A 1 164 ? -2.618 -5.305 6.700 1.00 91.62 164 ALA A CA 1
ATOM 1292 C C . ALA A 1 164 ? -1.173 -5.713 6.961 1.00 91.62 164 ALA A C 1
ATOM 1294 O O . ALA A 1 164 ? -0.393 -5.705 6.019 1.00 91.62 164 ALA A O 1
ATOM 1295 N N . GLU A 1 165 ? -0.808 -6.107 8.178 1.00 87.69 165 GLU A N 1
ATOM 1296 C CA . GLU A 1 165 ? 0.546 -6.561 8.516 1.00 87.69 165 GLU A CA 1
ATOM 1297 C C . GLU A 1 165 ? 0.945 -7.792 7.695 1.00 87.69 165 GLU A C 1
ATOM 1299 O O . GLU A 1 165 ? 2.006 -7.797 7.065 1.00 87.69 165 GLU A O 1
ATOM 1304 N N . ASN A 1 166 ? 0.038 -8.765 7.579 1.00 85.12 166 ASN A N 1
ATOM 1305 C CA . ASN A 1 166 ? 0.234 -9.954 6.748 1.00 85.12 166 ASN A CA 1
ATOM 1306 C C . ASN A 1 166 ? 0.374 -9.625 5.251 1.00 85.12 166 ASN A C 1
ATOM 1308 O O . ASN A 1 166 ? 1.032 -10.352 4.508 1.00 85.12 166 ASN A O 1
ATOM 1312 N N . ARG A 1 167 ? -0.222 -8.522 4.781 1.00 80.19 167 ARG A N 1
ATOM 1313 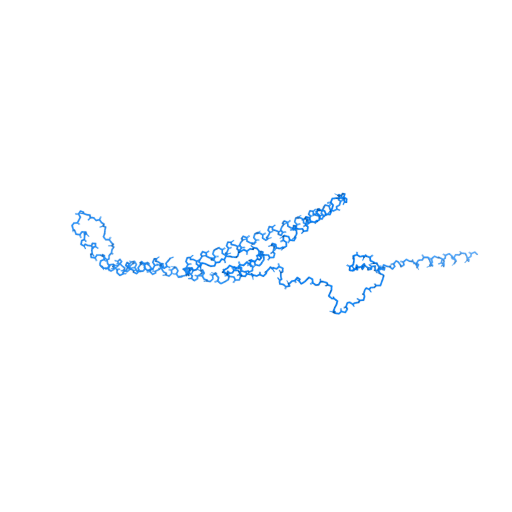C CA . ARG A 1 167 ? -0.081 -8.051 3.392 1.00 80.19 167 ARG A CA 1
ATOM 1314 C C . ARG A 1 167 ? 1.121 -7.148 3.174 1.00 80.19 167 ARG A C 1
ATOM 1316 O O . ARG A 1 167 ? 1.694 -7.172 2.089 1.00 80.19 167 ARG A O 1
ATOM 1323 N N . ASN A 1 168 ? 1.519 -6.384 4.179 1.00 67.94 168 ASN A N 1
ATOM 1324 C CA . ASN A 1 168 ? 2.616 -5.434 4.095 1.00 67.94 168 ASN A CA 1
ATOM 1325 C C . ASN A 1 168 ? 3.965 -6.146 3.974 1.00 67.94 168 ASN A C 1
ATOM 1327 O O . ASN A 1 168 ? 4.819 -5.692 3.224 1.00 67.94 168 ASN A O 1
ATOM 1331 N N . ALA A 1 169 ? 4.121 -7.307 4.621 1.00 62.00 169 ALA A N 1
ATOM 1332 C CA . ALA A 1 169 ? 5.302 -8.155 4.457 1.00 62.00 169 ALA A CA 1
ATOM 1333 C C . ALA A 1 169 ? 5.501 -8.624 3.001 1.00 62.00 169 ALA A C 1
ATOM 1335 O O . ALA A 1 169 ? 6.626 -8.691 2.520 1.00 62.00 169 ALA A O 1
ATOM 1336 N N . SER A 1 170 ? 4.418 -8.905 2.270 1.00 61.72 170 SER A N 1
ATOM 1337 C CA . SER A 1 170 ? 4.489 -9.230 0.836 1.00 61.72 170 SER A CA 1
ATOM 1338 C C . SER A 1 170 ? 4.588 -7.983 -0.048 1.00 61.72 170 SER A C 1
ATOM 1340 O O . SER A 1 170 ? 5.212 -8.015 -1.105 1.00 61.72 170 SER A O 1
ATOM 1342 N N . SER A 1 171 ? 3.968 -6.881 0.375 1.00 60.84 171 SER A N 1
ATOM 1343 C CA . SER A 1 171 ? 3.926 -5.631 -0.380 1.00 60.84 171 SER A CA 1
ATOM 1344 C C . SER A 1 171 ? 5.245 -4.863 -0.328 1.00 60.84 171 SER A C 1
ATOM 1346 O O . SER A 1 171 ? 5.578 -4.190 -1.297 1.00 60.84 171 SER A O 1
ATOM 1348 N N . SER A 1 172 ? 6.006 -4.951 0.764 1.00 63.41 172 SER A N 1
ATOM 1349 C CA . SER A 1 172 ? 7.303 -4.283 0.904 1.00 63.41 172 SER A CA 1
ATOM 1350 C C . SER A 1 172 ? 8.336 -4.842 -0.074 1.00 63.41 172 SER A C 1
ATOM 1352 O O . SER A 1 172 ? 9.055 -4.073 -0.707 1.00 63.41 172 SER A O 1
ATOM 1354 N N . GLU A 1 173 ? 8.353 -6.160 -0.282 1.00 66.75 173 GLU A N 1
ATOM 1355 C CA . GLU A 1 173 ? 9.222 -6.797 -1.275 1.00 66.75 173 GLU A CA 1
ATOM 1356 C C . GLU A 1 173 ? 8.802 -6.443 -2.709 1.00 66.75 173 GLU A C 1
ATOM 1358 O O . GLU A 1 173 ? 9.644 -6.172 -3.564 1.00 66.75 173 GLU A O 1
ATOM 1363 N N . GLN A 1 174 ? 7.495 -6.353 -2.970 1.00 64.12 174 GLN A N 1
ATOM 1364 C CA . GLN A 1 174 ? 6.959 -5.899 -4.259 1.00 64.12 174 GLN A CA 1
ATOM 1365 C C . GLN A 1 174 ? 7.291 -4.429 -4.544 1.00 64.12 174 GLN A C 1
ATOM 1367 O O . GLN A 1 174 ? 7.637 -4.078 -5.667 1.00 64.12 174 GLN A O 1
ATOM 1372 N N . VAL A 1 175 ? 7.232 -3.564 -3.530 1.00 66.19 175 VAL A N 1
ATOM 1373 C CA . VAL A 1 175 ? 7.639 -2.157 -3.650 1.00 66.19 175 VAL A CA 1
ATOM 1374 C C . VAL A 1 175 ? 9.142 -2.058 -3.894 1.00 66.19 175 VAL A C 1
ATOM 1376 O O . VAL A 1 175 ? 9.570 -1.318 -4.775 1.00 66.19 175 VAL A O 1
ATOM 1379 N N . ARG A 1 176 ? 9.952 -2.837 -3.170 1.00 72.31 176 ARG A N 1
ATOM 1380 C CA . ARG A 1 176 ? 11.409 -2.858 -3.338 1.00 72.31 176 ARG A CA 1
ATOM 1381 C C . ARG A 1 176 ? 11.814 -3.322 -4.738 1.00 72.31 176 ARG A C 1
ATOM 1383 O O . ARG A 1 176 ? 12.644 -2.684 -5.378 1.00 72.31 176 ARG A O 1
ATOM 1390 N N . THR A 1 177 ? 11.200 -4.392 -5.233 1.00 74.38 177 THR A N 1
ATOM 1391 C CA . THR A 1 177 ? 11.433 -4.898 -6.595 1.00 74.38 177 THR A CA 1
ATOM 1392 C C . THR A 1 177 ? 10.944 -3.916 -7.660 1.00 74.38 177 THR A C 1
ATOM 1394 O O . THR A 1 177 ? 11.657 -3.677 -8.630 1.00 74.38 177 THR A O 1
ATOM 1397 N N . ALA A 1 178 ? 9.795 -3.263 -7.461 1.00 70.19 178 ALA A N 1
ATOM 1398 C CA . ALA A 1 178 ? 9.312 -2.211 -8.356 1.00 70.19 178 ALA A CA 1
ATOM 1399 C C . ALA A 1 178 ? 10.255 -0.995 -8.409 1.00 70.19 178 ALA A C 1
ATOM 1401 O O . ALA A 1 178 ? 10.503 -0.461 -9.488 1.00 70.19 178 ALA A O 1
ATOM 1402 N N . GLN A 1 179 ? 10.819 -0.577 -7.272 1.00 73.38 179 GLN A N 1
ATOM 1403 C CA . GLN A 1 179 ? 11.822 0.493 -7.215 1.00 73.38 179 GLN A CA 1
ATOM 1404 C C . GLN A 1 179 ? 13.119 0.099 -7.928 1.00 73.38 179 GLN A C 1
ATOM 1406 O O . GLN A 1 179 ? 13.686 0.902 -8.667 1.00 73.38 179 GLN A O 1
ATOM 1411 N N . GLN A 1 180 ? 13.582 -1.139 -7.735 1.00 80.94 180 GLN A N 1
ATOM 1412 C CA . GLN A 1 180 ? 14.748 -1.665 -8.447 1.00 80.94 180 GLN A CA 1
ATOM 1413 C C . GLN A 1 180 ? 14.515 -1.699 -9.959 1.00 80.94 180 GLN A C 1
ATOM 1415 O O . GLN A 1 180 ? 15.389 -1.283 -10.717 1.00 80.94 180 GLN A O 1
ATOM 1420 N N . GLU A 1 181 ? 13.335 -2.137 -10.396 1.00 81.06 181 GLU A N 1
ATOM 1421 C CA . GLU A 1 181 ? 12.974 -2.168 -11.811 1.00 81.06 181 GLU A CA 1
ATOM 1422 C C . GLU A 1 181 ? 12.846 -0.759 -12.401 1.00 81.06 181 GLU A C 1
ATOM 1424 O O . GLU A 1 181 ? 13.365 -0.514 -13.485 1.00 81.06 181 GLU A O 1
ATOM 1429 N N . SER A 1 182 ? 12.250 0.194 -11.675 1.00 79.00 182 SER A N 1
ATOM 1430 C CA . SER A 1 182 ? 12.203 1.606 -12.089 1.00 79.00 182 SER A CA 1
ATOM 1431 C C . SER A 1 182 ? 13.607 2.162 -12.305 1.00 79.00 182 SER A C 1
ATOM 1433 O O . SER A 1 182 ? 13.902 2.706 -13.364 1.00 79.00 182 SER A O 1
ATOM 1435 N N . LYS A 1 183 ? 14.512 1.934 -11.345 1.00 84.12 183 LYS A N 1
ATOM 1436 C CA . LYS A 1 183 ? 15.910 2.364 -11.447 1.00 84.12 183 LYS A CA 1
ATOM 1437 C C . LYS A 1 183 ? 16.624 1.710 -12.632 1.00 84.12 183 LYS A C 1
ATOM 1439 O O . LYS A 1 183 ? 17.408 2.355 -13.321 1.00 84.12 183 LYS A O 1
ATOM 1444 N N . ARG A 1 184 ? 16.354 0.428 -12.895 1.00 88.50 184 ARG A N 1
ATOM 1445 C CA . ARG A 1 184 ? 16.892 -0.280 -14.064 1.00 88.50 184 ARG A CA 1
ATOM 1446 C C . ARG A 1 184 ? 16.379 0.335 -15.368 1.00 88.50 184 ARG A C 1
ATOM 1448 O O . ARG A 1 184 ? 17.151 0.494 -16.306 1.00 88.50 184 ARG A O 1
ATOM 1455 N N . LEU A 1 185 ? 15.093 0.675 -15.441 1.00 88.25 185 LEU A N 1
ATOM 1456 C CA . LEU A 1 185 ? 14.487 1.298 -16.618 1.00 88.25 185 LEU A CA 1
ATOM 1457 C C . LEU A 1 185 ? 15.012 2.719 -16.857 1.00 88.25 185 LEU A C 1
ATOM 1459 O O . LEU A 1 185 ? 15.266 3.065 -18.006 1.00 88.25 185 LEU A O 1
ATOM 1463 N N . GLU A 1 186 ? 15.246 3.503 -15.803 1.00 88.62 186 GLU A N 1
ATOM 1464 C CA . GLU A 1 186 ? 15.920 4.809 -15.884 1.00 88.62 186 GLU A CA 1
ATOM 1465 C C . GLU A 1 186 ? 17.331 4.672 -16.469 1.00 88.62 186 GLU A C 1
ATOM 1467 O O . GLU A 1 186 ? 17.673 5.365 -17.422 1.00 88.62 186 GLU A O 1
ATOM 1472 N N . GLN A 1 187 ? 18.119 3.701 -15.997 1.00 92.19 187 GLN A N 1
ATOM 1473 C CA . GLN A 1 187 ? 19.449 3.431 -16.558 1.00 92.19 187 GLN A CA 1
ATOM 1474 C C . GLN A 1 187 ? 19.393 3.036 -18.040 1.00 92.19 187 GLN A C 1
ATOM 1476 O O . GLN A 1 187 ? 20.216 3.481 -18.838 1.00 92.19 187 GLN A O 1
ATOM 1481 N N . VAL A 1 188 ? 18.411 2.217 -18.432 1.00 93.12 188 VAL A N 1
ATOM 1482 C CA . VAL A 1 188 ? 18.202 1.848 -19.841 1.00 93.12 188 VAL A CA 1
ATOM 1483 C C . VAL A 1 188 ? 17.790 3.064 -20.675 1.00 93.12 188 VAL A C 1
ATOM 1485 O O . VAL A 1 188 ? 18.197 3.170 -21.831 1.00 93.12 188 VAL A O 1
ATOM 1488 N N . HIS A 1 189 ? 16.991 3.978 -20.117 1.00 94.38 189 HIS A N 1
ATOM 1489 C CA . HIS A 1 189 ? 16.612 5.231 -20.776 1.00 94.38 189 HIS A CA 1
ATOM 1490 C C . HIS A 1 189 ? 17.846 6.098 -21.050 1.00 94.38 189 HIS A C 1
ATOM 1492 O O . HIS A 1 189 ? 18.102 6.420 -22.212 1.00 94.38 189 HIS A O 1
ATOM 1498 N N . GLU A 1 190 ? 18.664 6.351 -20.026 1.00 95.62 190 GLU A N 1
ATOM 1499 C CA . GLU A 1 190 ? 19.910 7.119 -20.144 1.00 95.62 190 GLU A CA 1
ATOM 1500 C C . GLU A 1 190 ? 20.878 6.488 -21.158 1.00 95.62 190 GLU A C 1
ATOM 1502 O O . GLU A 1 190 ? 21.455 7.179 -22.001 1.00 95.62 190 GLU A O 1
ATOM 1507 N N . GLU A 1 191 ? 21.029 5.160 -21.135 1.00 96.25 191 GLU A N 1
ATOM 1508 C CA . GLU A 1 191 ? 21.892 4.445 -22.076 1.00 96.25 191 GLU A CA 1
ATOM 1509 C C . GLU A 1 191 ? 21.382 4.552 -23.524 1.00 96.25 191 GLU A C 1
ATOM 1511 O O . GLU A 1 191 ? 22.167 4.762 -24.456 1.00 96.25 191 GLU A O 1
ATOM 1516 N N . LEU A 1 192 ? 20.069 4.415 -23.738 1.00 96.00 192 LEU A N 1
ATOM 1517 C CA . LEU A 1 192 ? 19.458 4.568 -25.059 1.00 96.00 192 LEU A CA 1
ATOM 1518 C C . LEU A 1 192 ? 19.612 5.996 -25.587 1.00 96.00 192 LEU A C 1
ATOM 1520 O O . LEU A 1 192 ? 19.891 6.169 -26.777 1.00 96.00 192 LEU A O 1
ATOM 1524 N N . GLU A 1 193 ? 19.460 7.000 -24.727 1.00 95.38 193 GLU A N 1
ATOM 1525 C CA . GLU A 1 193 ? 19.659 8.403 -25.081 1.00 95.38 193 GLU A CA 1
ATOM 1526 C C . GLU A 1 193 ? 21.126 8.687 -25.435 1.00 95.38 193 GLU A C 1
ATOM 1528 O O . GLU A 1 193 ? 21.409 9.246 -26.499 1.00 95.38 193 GLU A O 1
ATOM 1533 N N . ALA A 1 194 ? 22.073 8.220 -24.619 1.00 96.44 194 ALA A N 1
ATOM 1534 C CA . ALA A 1 194 ? 23.501 8.371 -24.881 1.00 96.44 194 ALA A CA 1
ATOM 1535 C C . ALA A 1 194 ? 23.917 7.699 -26.201 1.00 96.44 194 ALA A C 1
ATOM 1537 O O . ALA A 1 194 ? 24.612 8.307 -27.019 1.00 96.44 194 ALA A O 1
ATOM 1538 N N . ARG A 1 195 ? 23.443 6.472 -26.463 1.00 96.12 195 ARG A N 1
ATOM 1539 C CA . ARG A 1 195 ? 23.695 5.760 -27.730 1.00 96.12 195 ARG A CA 1
ATOM 1540 C C . ARG A 1 195 ? 23.081 6.485 -28.926 1.00 96.12 195 ARG A C 1
ATOM 1542 O O . ARG A 1 195 ? 23.713 6.549 -29.980 1.00 96.12 195 ARG A O 1
ATOM 1549 N N . MET A 1 196 ? 21.879 7.042 -28.774 1.00 96.75 196 MET A N 1
ATOM 1550 C CA . MET A 1 196 ? 21.236 7.844 -29.815 1.00 96.75 196 MET A CA 1
ATOM 1551 C C . MET A 1 196 ? 22.084 9.069 -30.162 1.00 96.75 196 MET A C 1
ATOM 1553 O O . MET A 1 196 ? 22.326 9.322 -31.339 1.00 96.75 196 MET A O 1
ATOM 1557 N N . ILE A 1 197 ? 22.563 9.804 -29.155 1.00 96.56 197 ILE A N 1
ATOM 1558 C CA . ILE A 1 197 ? 23.403 10.989 -29.358 1.00 96.56 197 ILE A CA 1
ATOM 1559 C C . ILE A 1 197 ? 24.749 10.600 -29.982 1.00 96.56 197 ILE A C 1
ATOM 1561 O O . ILE A 1 197 ? 25.203 11.276 -30.900 1.00 96.56 197 ILE A O 1
ATOM 1565 N N . ALA A 1 198 ? 25.368 9.502 -29.542 1.00 96.56 198 ALA A N 1
ATOM 1566 C CA . ALA A 1 198 ? 26.648 9.041 -30.076 1.00 96.56 198 ALA A CA 1
ATOM 1567 C C . ALA A 1 198 ? 26.570 8.631 -31.557 1.00 96.56 198 ALA A C 1
ATOM 1569 O O . ALA A 1 198 ? 27.505 8.887 -32.310 1.00 96.56 198 ALA A O 1
ATOM 1570 N N . GLN A 1 199 ? 25.467 8.006 -31.986 1.00 96.25 199 GLN A N 1
ATOM 1571 C CA . GLN A 1 199 ? 25.316 7.534 -33.368 1.00 96.25 199 GLN A CA 1
ATOM 1572 C C . GLN A 1 199 ? 24.685 8.560 -34.309 1.00 96.25 199 GLN A C 1
ATOM 1574 O O . GLN A 1 199 ? 25.081 8.654 -35.467 1.00 96.25 199 GLN A O 1
ATOM 1579 N N . CYS A 1 200 ? 23.682 9.301 -33.838 1.00 95.88 200 CYS A N 1
ATOM 1580 C CA . CYS A 1 200 ? 22.887 10.200 -34.672 1.00 95.88 200 CYS A CA 1
ATOM 1581 C C . CYS A 1 200 ? 23.177 11.683 -34.420 1.00 95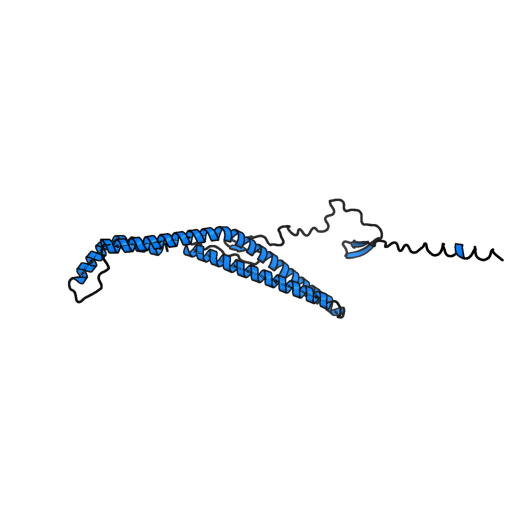.88 200 CYS A C 1
ATOM 1583 O O . CYS A 1 200 ? 22.688 12.523 -35.173 1.00 95.88 200 CYS A O 1
ATOM 1585 N N . GLY A 1 201 ? 23.935 12.023 -33.376 1.00 94.69 201 GLY A N 1
ATOM 1586 C CA . GLY A 1 201 ? 24.090 13.397 -32.908 1.00 94.69 201 GLY A CA 1
ATOM 1587 C C . GLY A 1 201 ? 22.868 13.906 -32.136 1.00 94.69 201 GLY A C 1
ATOM 1588 O O . GLY A 1 201 ? 21.855 13.217 -31.969 1.00 94.69 201 GLY A O 1
ATOM 1589 N N . ARG A 1 202 ? 22.959 15.146 -31.649 1.00 93.44 202 ARG A N 1
ATOM 1590 C CA . ARG A 1 202 ? 21.838 15.841 -30.993 1.00 93.44 202 ARG A CA 1
ATOM 1591 C C . ARG A 1 202 ? 20.785 16.258 -32.023 1.00 93.44 202 ARG A C 1
ATOM 1593 O O . ARG A 1 202 ? 21.121 16.481 -33.185 1.00 93.44 202 ARG A O 1
ATOM 1600 N N . GLU A 1 203 ? 19.522 16.367 -31.601 1.00 92.56 203 GLU A N 1
ATOM 1601 C CA . GLU A 1 203 ? 18.456 16.854 -32.487 1.00 92.56 203 GLU A CA 1
ATOM 1602 C C . GLU A 1 203 ? 18.796 18.272 -32.979 1.00 92.56 203 GLU A C 1
ATOM 1604 O O . GLU A 1 203 ? 19.022 19.155 -32.147 1.00 92.56 203 GLU A O 1
ATOM 1609 N N . PRO A 1 204 ? 18.828 18.518 -34.304 1.00 93.12 204 PRO A N 1
ATOM 1610 C CA . PRO A 1 204 ? 19.051 19.860 -34.819 1.00 93.12 204 PRO A CA 1
ATOM 1611 C C . PRO A 1 204 ? 17.909 20.792 -34.404 1.00 93.12 204 PRO A C 1
ATOM 1613 O O . PRO A 1 204 ? 16.729 20.439 -34.539 1.00 93.12 204 PRO A O 1
ATOM 1616 N N . LEU A 1 205 ? 18.266 21.989 -33.933 1.00 91.19 205 LEU A N 1
ATOM 1617 C CA . LEU A 1 205 ? 17.313 23.044 -33.587 1.00 91.19 205 LEU A CA 1
ATOM 1618 C C . LEU A 1 205 ? 16.434 23.379 -34.794 1.00 91.19 205 LEU A C 1
ATOM 1620 O O . LEU A 1 205 ? 16.872 23.274 -35.936 1.00 91.19 205 LEU A O 1
ATOM 1624 N N . LEU A 1 206 ? 15.181 23.762 -34.556 1.00 90.25 206 LEU A N 1
ATOM 1625 C CA . LEU A 1 206 ? 14.299 24.207 -35.630 1.00 90.25 206 LEU A CA 1
ATOM 1626 C C . LEU A 1 206 ? 14.694 25.626 -36.045 1.00 90.25 206 LEU A C 1
ATOM 1628 O O . LEU A 1 206 ? 14.343 26.578 -35.354 1.00 90.25 206 LEU A O 1
ATOM 1632 N N . ASP A 1 207 ? 15.379 25.745 -37.178 1.00 89.38 207 ASP A N 1
ATOM 1633 C CA . ASP A 1 207 ? 15.748 27.029 -37.771 1.00 89.38 207 ASP A CA 1
ATOM 1634 C C . ASP A 1 207 ? 15.178 27.127 -39.196 1.00 89.38 207 ASP A C 1
ATOM 1636 O O . ASP A 1 207 ? 15.666 26.451 -40.103 1.00 89.38 207 ASP A O 1
ATOM 1640 N N . PRO A 1 208 ? 14.117 27.923 -39.412 1.00 84.56 208 PRO A N 1
ATOM 1641 C CA . PRO A 1 208 ? 13.508 28.091 -40.726 1.00 84.56 208 PRO A CA 1
ATOM 1642 C C . PRO A 1 208 ? 14.319 28.994 -41.668 1.00 84.56 208 PRO A C 1
ATOM 1644 O O . PRO A 1 208 ? 13.976 29.072 -42.846 1.00 84.56 208 PRO A O 1
ATOM 1647 N N . THR A 1 209 ? 15.357 29.681 -41.180 1.00 89.25 209 THR A N 1
ATOM 1648 C CA . THR A 1 209 ? 16.203 30.564 -42.001 1.00 89.25 209 THR A CA 1
ATOM 1649 C C . THR A 1 209 ? 17.350 29.818 -42.684 1.00 89.25 209 THR A C 1
ATOM 1651 O O . THR A 1 209 ? 17.847 30.259 -43.721 1.00 89.25 209 THR A O 1
ATOM 1654 N N . ASP A 1 210 ? 17.718 28.643 -42.167 1.00 89.81 210 ASP A N 1
ATOM 1655 C CA . ASP A 1 210 ? 18.696 27.749 -42.775 1.00 89.81 210 ASP A CA 1
ATOM 1656 C C . ASP A 1 210 ? 18.018 26.751 -43.731 1.00 89.81 210 ASP A C 1
ATOM 1658 O O . ASP A 1 210 ? 17.298 25.831 -43.331 1.00 89.81 210 ASP A O 1
ATOM 1662 N N . ALA A 1 211 ? 18.308 26.888 -45.027 1.00 84.00 211 ALA A N 1
ATOM 1663 C CA . ALA A 1 211 ? 17.796 26.006 -46.077 1.00 84.00 211 ALA A CA 1
ATOM 1664 C C . ALA A 1 211 ? 18.200 24.527 -45.890 1.00 84.00 211 ALA A C 1
ATOM 1666 O O . ALA A 1 211 ? 17.546 23.629 -46.432 1.00 84.00 211 ALA A O 1
ATOM 1667 N N . ARG A 1 212 ? 19.262 24.242 -45.122 1.00 89.12 212 ARG A N 1
ATOM 1668 C CA . ARG A 1 212 ? 19.731 22.878 -44.830 1.00 89.12 212 ARG A CA 1
ATOM 1669 C C . ARG A 1 212 ? 19.041 22.256 -43.620 1.00 89.12 212 ARG A C 1
ATOM 1671 O O . ARG A 1 212 ? 18.958 21.027 -43.551 1.00 89.12 212 ARG A O 1
ATOM 1678 N N . ASN A 1 213 ? 18.447 23.065 -42.743 1.00 91.56 213 ASN A N 1
ATOM 1679 C CA . ASN A 1 213 ? 17.819 22.618 -41.502 1.00 91.56 213 ASN A CA 1
ATOM 1680 C C . ASN A 1 213 ? 16.782 21.509 -41.724 1.00 91.56 213 ASN A C 1
ATOM 1682 O O . ASN A 1 213 ? 16.782 20.476 -41.050 1.00 91.56 213 ASN A O 1
ATOM 1686 N N . ALA A 1 214 ? 15.919 21.682 -42.729 1.00 89.62 214 ALA A N 1
ATOM 1687 C CA . ALA A 1 214 ? 14.887 20.704 -43.062 1.00 89.62 214 ALA A CA 1
ATOM 1688 C C . ALA A 1 214 ? 15.478 19.333 -43.444 1.00 89.62 214 ALA A C 1
ATOM 1690 O O . ALA A 1 214 ? 14.931 18.287 -43.070 1.00 89.62 214 ALA A O 1
ATOM 1691 N N . LYS A 1 215 ? 16.604 19.329 -44.169 1.00 92.69 215 LYS A N 1
ATOM 1692 C CA . LYS A 1 215 ? 17.306 18.113 -44.591 1.00 92.69 215 LYS A CA 1
ATOM 1693 C C . LYS A 1 215 ? 17.999 17.445 -43.407 1.00 92.69 215 LYS A C 1
ATOM 1695 O O . LYS A 1 215 ? 17.789 16.248 -43.200 1.00 92.69 215 LYS A O 1
ATOM 1700 N N . ASP A 1 216 ? 18.738 18.207 -42.609 1.00 92.88 216 ASP A N 1
ATOM 1701 C CA . ASP A 1 216 ? 19.494 17.692 -41.463 1.00 92.88 216 ASP A CA 1
ATOM 1702 C C . ASP A 1 216 ? 18.549 17.098 -40.409 1.00 92.88 216 ASP A C 1
ATOM 1704 O O . ASP A 1 216 ? 18.753 15.983 -39.924 1.00 92.88 216 ASP A O 1
ATOM 1708 N N . ARG A 1 217 ? 17.409 17.750 -40.151 1.00 93.50 217 ARG A N 1
ATOM 1709 C CA . ARG A 1 217 ? 16.361 17.202 -39.278 1.00 93.50 217 ARG A CA 1
ATOM 1710 C C . ARG A 1 217 ? 15.726 15.934 -39.834 1.00 93.50 217 ARG A C 1
ATOM 1712 O O . ARG A 1 217 ? 15.411 15.024 -39.065 1.00 93.50 217 ARG A O 1
ATOM 1719 N N . ARG A 1 218 ? 15.511 15.836 -41.151 1.00 93.56 218 ARG A N 1
ATOM 1720 C CA . ARG A 1 218 ? 14.986 14.607 -41.773 1.00 93.56 218 ARG A CA 1
ATOM 1721 C C . ARG A 1 218 ? 15.982 13.454 -41.620 1.00 93.56 218 ARG A C 1
ATOM 1723 O O . ARG A 1 218 ? 15.559 12.352 -41.273 1.00 93.56 218 ARG A O 1
ATOM 1730 N N . GLN A 1 219 ? 17.271 13.708 -41.836 1.00 95.12 219 GLN A N 1
ATOM 1731 C CA . GLN A 1 219 ? 18.334 12.715 -41.660 1.00 95.12 219 GLN A CA 1
ATOM 1732 C C . GLN A 1 219 ? 18.450 12.271 -40.201 1.00 95.12 219 GLN A C 1
ATOM 1734 O O . GLN A 1 219 ? 18.413 11.070 -39.926 1.00 95.12 219 GLN A O 1
ATOM 1739 N N . TRP A 1 220 ? 18.466 13.221 -39.263 1.00 96.44 220 TRP A N 1
ATOM 1740 C CA . TRP A 1 220 ? 18.481 12.919 -37.835 1.00 96.44 220 TRP A CA 1
ATOM 1741 C C . TRP A 1 220 ? 17.273 12.071 -37.425 1.00 96.44 220 TRP A C 1
ATOM 1743 O O . TRP A 1 220 ? 17.438 11.032 -36.793 1.00 96.44 220 TRP A O 1
ATOM 1753 N N . ARG A 1 221 ? 16.054 12.446 -37.847 1.00 95.62 221 ARG A N 1
ATOM 1754 C CA . ARG A 1 221 ? 14.825 11.683 -37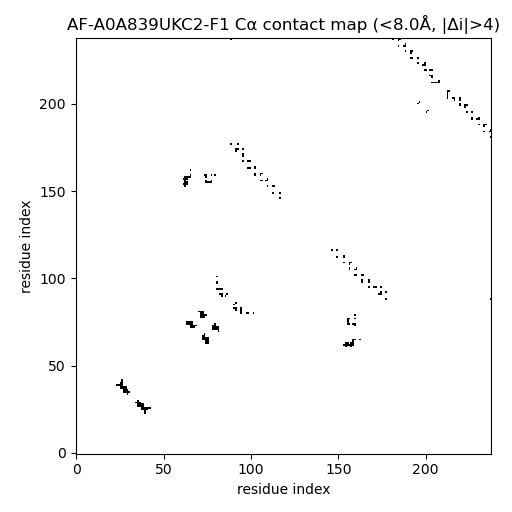.555 1.00 95.62 221 ARG A CA 1
ATOM 1755 C C . ARG A 1 221 ? 14.859 10.266 -38.121 1.00 95.62 221 ARG A C 1
ATOM 1757 O O . ARG A 1 221 ? 14.294 9.366 -37.504 1.00 95.62 221 ARG A O 1
ATOM 1764 N N . ALA A 1 222 ? 15.457 10.075 -39.297 1.00 96.44 222 ALA A N 1
ATOM 1765 C CA . ALA A 1 222 ? 15.611 8.756 -39.896 1.00 96.44 222 ALA A CA 1
ATOM 1766 C C . ALA A 1 222 ? 16.588 7.893 -39.082 1.00 96.44 222 ALA A C 1
ATOM 1768 O O . ALA A 1 222 ? 16.250 6.756 -38.757 1.00 96.44 222 ALA A O 1
ATOM 1769 N N . CYS A 1 223 ? 17.734 8.459 -38.687 1.00 97.12 223 CYS A N 1
ATOM 1770 C CA . CYS A 1 223 ? 18.728 7.791 -37.845 1.00 97.12 223 CYS A CA 1
ATOM 1771 C C . CYS A 1 223 ? 18.166 7.445 -36.453 1.00 97.12 223 CYS A C 1
ATOM 1773 O O . CYS A 1 223 ? 18.186 6.290 -36.028 1.00 97.12 223 CYS A O 1
ATOM 1775 N N . SER A 1 224 ? 17.578 8.424 -35.758 1.00 97.19 224 SER A N 1
ATOM 1776 C CA . SER A 1 224 ? 17.122 8.282 -34.370 1.00 97.19 224 SER A CA 1
ATOM 1777 C C . SER A 1 224 ? 15.813 7.501 -34.219 1.00 97.19 224 SER A C 1
ATOM 1779 O O . SER A 1 224 ? 15.389 7.214 -33.098 1.00 97.19 224 SER A O 1
ATOM 1781 N N . LYS A 1 225 ? 15.152 7.115 -35.322 1.00 96.50 225 LYS A N 1
ATOM 1782 C CA . LYS A 1 225 ? 13.819 6.487 -35.320 1.00 96.50 225 LYS A CA 1
ATOM 1783 C C . LYS A 1 225 ? 13.722 5.281 -34.382 1.00 96.50 225 LYS A C 1
ATOM 1785 O O . LYS A 1 225 ? 12.746 5.179 -33.639 1.00 96.50 225 LYS A O 1
ATOM 1790 N N . LYS A 1 226 ? 14.705 4.373 -34.423 1.00 96.31 226 LYS A N 1
ATOM 1791 C CA . LYS A 1 226 ? 14.728 3.168 -33.577 1.00 96.31 226 LYS A CA 1
ATOM 1792 C C . LYS A 1 226 ? 14.849 3.543 -32.098 1.00 96.31 226 LYS A C 1
ATOM 1794 O O . LYS A 1 226 ? 13.978 3.174 -31.318 1.00 96.31 226 LYS A O 1
ATOM 1799 N N . TYR A 1 227 ? 15.843 4.361 -31.755 1.00 96.31 227 TYR A N 1
ATOM 1800 C CA . TYR A 1 227 ? 16.073 4.847 -30.392 1.00 96.31 227 TYR A CA 1
ATOM 1801 C C . TYR A 1 227 ? 14.850 5.547 -29.808 1.00 96.31 227 TYR A C 1
ATOM 1803 O O . TYR A 1 227 ? 14.401 5.198 -28.727 1.00 96.31 227 TYR A O 1
ATOM 1811 N N . ARG A 1 228 ? 14.222 6.453 -30.563 1.00 95.06 228 ARG A N 1
ATOM 1812 C CA . ARG A 1 228 ? 13.005 7.155 -30.127 1.00 95.06 228 ARG A CA 1
ATOM 1813 C C . ARG A 1 228 ? 11.815 6.225 -29.906 1.00 95.06 228 ARG A C 1
ATOM 1815 O O . ARG A 1 228 ? 10.935 6.543 -29.111 1.00 95.06 228 ARG A O 1
ATOM 1822 N N . ASN A 1 229 ? 11.726 5.125 -30.653 1.00 95.50 229 ASN A N 1
ATOM 1823 C CA . ASN A 1 229 ? 10.682 4.128 -30.434 1.00 95.50 229 ASN A CA 1
ATOM 1824 C C . ASN A 1 229 ? 10.953 3.315 -29.167 1.00 95.50 229 ASN A C 1
ATOM 1826 O O . ASN A 1 229 ? 10.010 3.042 -28.432 1.00 95.50 229 ASN A O 1
ATOM 1830 N N . ASP A 1 230 ? 12.207 2.942 -28.919 1.00 94.50 230 ASP A N 1
ATOM 1831 C CA . ASP A 1 230 ? 12.585 2.175 -27.735 1.00 94.50 230 ASP A CA 1
ATOM 1832 C C . ASP A 1 230 ? 12.518 3.036 -26.462 1.00 94.50 230 ASP A C 1
ATOM 1834 O O . ASP A 1 230 ? 11.914 2.597 -25.487 1.00 94.50 230 ASP A O 1
ATOM 1838 N N . LEU A 1 231 ? 12.958 4.300 -26.508 1.00 93.69 231 LEU A N 1
ATOM 1839 C CA . LEU A 1 231 ? 12.752 5.293 -25.441 1.00 93.69 231 LEU A CA 1
ATOM 1840 C C . LEU A 1 231 ? 11.268 5.424 -25.080 1.00 93.69 231 LEU A C 1
ATOM 1842 O O . LEU A 1 231 ? 10.905 5.271 -23.921 1.00 93.69 231 LEU A O 1
ATOM 1846 N N . ARG A 1 232 ? 10.379 5.556 -26.076 1.00 93.56 232 ARG A N 1
ATOM 1847 C CA . ARG A 1 232 ? 8.923 5.585 -25.840 1.00 93.56 232 ARG A CA 1
ATOM 1848 C C . ARG A 1 232 ? 8.374 4.312 -25.191 1.00 93.56 232 ARG A C 1
ATOM 1850 O O . ARG A 1 232 ? 7.337 4.377 -24.536 1.00 93.56 232 ARG A O 1
ATOM 1857 N N . LYS A 1 233 ? 8.987 3.142 -25.406 1.00 92.06 233 LYS A N 1
ATOM 1858 C CA . LYS A 1 233 ? 8.575 1.901 -24.722 1.00 92.06 233 LYS A CA 1
ATOM 1859 C C . LYS A 1 233 ? 9.015 1.920 -23.262 1.00 92.06 233 LYS A C 1
ATOM 1861 O O . LYS A 1 233 ? 8.218 1.549 -22.409 1.00 92.06 233 LYS A O 1
ATOM 1866 N N . VAL A 1 234 ? 10.243 2.366 -22.998 1.00 88.81 234 VAL A N 1
ATOM 1867 C CA . VAL A 1 234 ? 10.796 2.488 -21.642 1.00 88.81 234 VAL A CA 1
ATOM 1868 C C . VAL A 1 234 ? 10.018 3.530 -20.834 1.00 88.81 234 VAL A C 1
ATOM 1870 O O . VAL A 1 234 ? 9.560 3.220 -19.743 1.00 88.81 234 VAL A O 1
ATOM 1873 N N . GLU A 1 235 ? 9.733 4.702 -21.405 1.00 86.38 235 GLU A N 1
ATOM 1874 C CA . GLU A 1 235 ? 8.924 5.761 -20.772 1.00 86.38 235 GLU A CA 1
ATOM 1875 C C . GLU A 1 235 ? 7.507 5.308 -20.404 1.00 86.38 235 GLU A C 1
ATOM 1877 O O . GLU A 1 235 ? 6.946 5.768 -19.418 1.00 86.38 235 GLU A O 1
ATOM 1882 N N . ARG A 1 236 ? 6.911 4.394 -21.180 1.00 83.81 236 ARG A N 1
ATOM 1883 C CA . ARG A 1 236 ? 5.597 3.808 -20.857 1.00 83.81 236 ARG A CA 1
ATOM 1884 C C . ARG A 1 236 ? 5.663 2.752 -19.755 1.00 83.81 236 ARG A C 1
ATOM 1886 O O . ARG A 1 236 ? 4.622 2.422 -19.190 1.00 83.81 236 ARG A O 1
ATOM 1893 N N . ALA A 1 237 ? 6.836 2.164 -19.536 1.00 77.38 237 ALA A N 1
ATOM 1894 C CA . ALA A 1 237 ? 7.065 1.143 -18.521 1.00 77.38 237 ALA A CA 1
ATOM 1895 C C . ALA A 1 237 ? 7.445 1.742 -17.152 1.00 77.38 237 ALA A C 1
ATOM 1897 O O . ALA A 1 237 ? 7.316 1.044 -16.146 1.00 77.38 237 ALA A O 1
ATOM 1898 N N . LEU A 1 238 ? 7.858 3.017 -17.124 1.00 74.12 238 LEU A N 1
ATOM 1899 C CA . LEU A 1 238 ? 8.060 3.852 -15.931 1.00 74.12 238 LEU A CA 1
ATOM 1900 C C . LEU A 1 238 ? 6.731 4.394 -15.345 1.00 74.12 238 LEU A C 1
ATOM 1902 O O . LEU A 1 238 ? 6.628 4.559 -14.111 1.00 74.12 238 LEU A O 1
#

Radius of gyration: 40.24 Å; Cα contacts (8 Å, |Δi|>4): 156; chains: 1; bounding box: 62×64×151 Å

Nearest PDB structures (foldseek):
  6ixg-assembly1_A  TM=5.782E-01  e=2.071E-01  Homo sapiens
  6ixf-assembly1_A  TM=5.790E-01  e=4.681E-01  Homo sapiens
  6mbz-assembly2_B  TM=2.755E-01  e=3.695E+00  Homo sapiens

pLDDT: mean 77.68, std 18.07, range [31.27, 97.19]